Protein AF-0000000067778980 (afdb_homodimer)

Organism: Nicotiana tabacum (NCBI:txid4097)

Secondary structure (DSSP, 8-state):
--HHHHHHHHHHHHHTT-S-TT--HHHHHHHHHHHHHHHHHHHHHHHHHHHHHHHHHHHHHHHHHHHHHHHHHHHHSS-------THHHHHHHHHH-S----------------/--HHHHHHHHHHHHHTT-S-TT--HHHHHHHHHHHHHHHHHHHHHHHHHHHHHHHHHHHHHHHHHHHHHHHHHHHHSS-------HHHHHHHHHHHHS----------------

Structure (mmCIF, N/CA/C/O backbone):
data_AF-0000000067778980-model_v1
#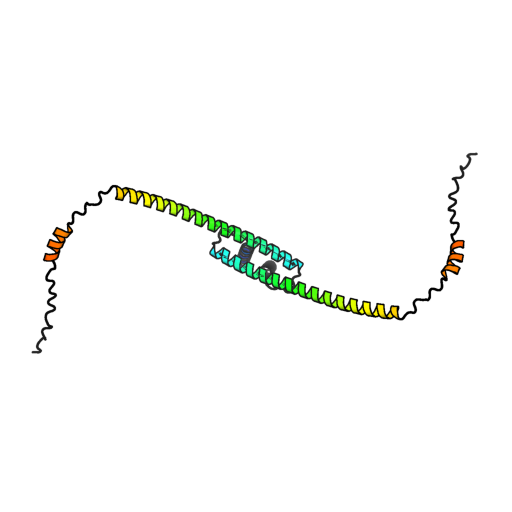
loop_
_entity.id
_entity.type
_entity.pdbx_description
1 polymer 'Agamous-like MADS-box protein AGL19 isoform X2'
#
loop_
_atom_site.group_PDB
_atom_site.id
_atom_site.type_symbol
_atom_site.label_atom_id
_atom_site.label_alt_id
_atom_site.label_comp_id
_atom_site.label_asym_id
_atom_site.label_entity_id
_atom_site.label_seq_id
_atom_site.pdbx_PDB_ins_code
_atom_site.Cartn_x
_atom_site.Cartn_y
_atom_site.Cartn_z
_atom_site.occupancy
_atom_site.B_iso_or_equiv
_atom_site.auth_seq_id
_atom_site.auth_comp_id
_atom_site.auth_asym_id
_atom_site.auth_atom_id
_atom_site.pdbx_PDB_model_num
ATOM 1 N N . MET A 1 1 ? 17.75 17.375 -20.141 1 61.53 1 MET A N 1
ATOM 2 C CA . MET A 1 1 ? 16.625 16.453 -19.938 1 61.53 1 MET A CA 1
ATOM 3 C C . MET A 1 1 ? 15.312 17.109 -20.344 1 61.53 1 MET A C 1
ATOM 5 O O . MET A 1 1 ? 15.109 18.297 -20.109 1 61.53 1 MET A O 1
ATOM 9 N N . SER A 1 2 ? 14.523 16.469 -21.125 1 82.75 2 SER A N 1
ATOM 10 C CA . SER A 1 2 ? 13.242 17.031 -21.547 1 82.75 2 SER A CA 1
ATOM 11 C C . SER A 1 2 ? 12.328 17.266 -20.344 1 82.75 2 SER A C 1
ATOM 13 O O . SER A 1 2 ? 12.422 16.562 -19.344 1 82.75 2 SER A O 1
ATOM 15 N N . ARG A 1 3 ? 11.703 18.391 -20.391 1 87.62 3 ARG A N 1
ATOM 16 C CA . ARG A 1 3 ? 10.711 18.734 -19.375 1 87.62 3 ARG A CA 1
ATOM 17 C C . ARG A 1 3 ? 9.836 17.547 -19.031 1 87.62 3 ARG A C 1
ATOM 19 O O . ARG A 1 3 ? 9.508 17.328 -17.859 1 87.62 3 ARG A O 1
ATOM 26 N N . LYS A 1 4 ? 9.477 16.891 -20 1 85.75 4 LYS A N 1
ATOM 27 C CA . LYS A 1 4 ? 8.625 15.727 -19.781 1 85.75 4 LYS A CA 1
ATOM 28 C C . LYS A 1 4 ? 9.344 14.688 -18.906 1 85.75 4 LYS A C 1
ATOM 30 O O . LYS A 1 4 ? 8.727 14.078 -18.031 1 85.75 4 LYS A O 1
ATOM 35 N N . LEU A 1 5 ? 10.609 14.453 -19.297 1 90.38 5 LEU A N 1
ATOM 36 C CA . LEU A 1 5 ? 11.398 13.492 -18.531 1 90.38 5 LEU A CA 1
ATOM 37 C C . LEU A 1 5 ? 11.508 13.914 -17.078 1 90.38 5 LEU A C 1
ATOM 39 O O . LEU A 1 5 ? 11.383 13.078 -16.172 1 90.38 5 LEU A O 1
ATOM 43 N N . GLU A 1 6 ? 11.711 15.141 -16.828 1 90 6 GLU A N 1
ATOM 44 C CA . GLU A 1 6 ? 11.828 15.664 -15.477 1 90 6 GLU A CA 1
ATOM 45 C C . GLU A 1 6 ? 10.539 15.469 -14.695 1 90 6 GLU A C 1
ATOM 47 O O . GLU A 1 6 ? 10.562 15.094 -13.523 1 90 6 GLU A O 1
ATOM 52 N N . LEU A 1 7 ? 9.453 15.727 -15.305 1 90.12 7 LEU A N 1
ATOM 53 C CA . LEU A 1 7 ? 8.156 15.578 -14.656 1 90.12 7 LEU A CA 1
ATOM 54 C C . LEU A 1 7 ? 7.906 14.117 -14.273 1 90.12 7 LEU A C 1
ATOM 56 O O . LEU A 1 7 ? 7.41 13.836 -13.18 1 90.12 7 LEU A O 1
ATOM 60 N N . LEU A 1 8 ? 8.297 13.289 -15.18 1 90.69 8 LEU A N 1
ATOM 61 C CA . LEU A 1 8 ? 8.094 11.859 -14.945 1 90.69 8 LEU A CA 1
ATOM 62 C C . LEU A 1 8 ? 8.977 11.375 -13.797 1 90.69 8 LEU A C 1
ATOM 64 O O . LEU A 1 8 ? 8.531 10.57 -12.969 1 90.69 8 LEU A O 1
ATOM 68 N N . GLU A 1 9 ? 10.109 11.789 -13.773 1 91.12 9 GLU A N 1
ATOM 69 C CA . GLU A 1 9 ? 11.031 11.414 -12.711 1 91.12 9 GLU A CA 1
ATOM 70 C C . GLU A 1 9 ? 10.555 11.93 -11.359 1 91.12 9 GLU A C 1
ATOM 72 O O . GLU A 1 9 ? 10.664 11.234 -10.344 1 91.12 9 GLU A O 1
ATOM 77 N N . ASN A 1 10 ? 10.094 13.133 -11.367 1 89.12 10 ASN A N 1
ATOM 78 C CA . ASN A 1 10 ? 9.562 13.695 -10.133 1 89.12 10 ASN A CA 1
ATOM 79 C C . ASN A 1 10 ? 8.352 12.922 -9.633 1 89.12 10 ASN A C 1
ATOM 81 O O . ASN A 1 10 ? 8.219 12.656 -8.438 1 89.12 10 ASN A O 1
ATOM 85 N N . SER A 1 11 ? 7.484 12.57 -10.523 1 89.62 11 SER A N 1
ATOM 86 C CA . SER A 1 11 ? 6.309 11.781 -10.164 1 89.62 11 SER A CA 1
ATOM 87 C C . SER A 1 11 ? 6.703 10.43 -9.578 1 89.62 11 SER A C 1
ATOM 89 O O . SER A 1 11 ? 6.102 9.969 -8.609 1 89.62 11 SER A O 1
ATOM 91 N N . LYS A 1 12 ? 7.688 9.859 -10.219 1 91.75 12 LYS A N 1
ATOM 92 C CA . LYS A 1 12 ? 8.172 8.57 -9.734 1 91.75 12 LYS A CA 1
ATOM 93 C C . LYS A 1 12 ? 8.758 8.68 -8.336 1 91.75 12 LYS A C 1
ATOM 95 O O . LYS A 1 12 ? 8.516 7.824 -7.484 1 91.75 12 LYS A O 1
ATOM 100 N N . ARG A 1 13 ? 9.406 9.688 -8.078 1 91.62 13 ARG A N 1
ATOM 101 C CA . ARG A 1 13 ? 9.984 9.898 -6.754 1 91.62 13 ARG A CA 1
ATOM 102 C C . ARG A 1 13 ? 8.891 10.039 -5.695 1 91.62 13 ARG A C 1
ATOM 104 O O . ARG A 1 13 ? 9 9.461 -4.609 1 91.62 13 ARG A O 1
ATOM 111 N N . ARG A 1 14 ? 7.891 10.711 -6.047 1 90.19 14 ARG A N 1
ATOM 112 C CA . ARG A 1 14 ? 6.785 10.898 -5.113 1 90.19 14 ARG A CA 1
ATOM 113 C C . ARG A 1 14 ? 6.094 9.578 -4.805 1 90.19 14 ARG A C 1
ATOM 115 O O . ARG A 1 14 ? 5.805 9.273 -3.643 1 90.19 14 ARG A O 1
ATOM 122 N N . ILE A 1 15 ? 5.961 8.812 -5.781 1 93.44 15 ILE A N 1
ATOM 123 C CA . ILE A 1 15 ? 5.297 7.52 -5.617 1 93.44 15 ILE A CA 1
ATOM 124 C C . ILE A 1 15 ? 6.156 6.605 -4.742 1 93.44 15 ILE A C 1
ATOM 126 O O . ILE A 1 15 ? 5.629 5.82 -3.953 1 93.44 15 ILE A O 1
ATOM 130 N N . LEU A 1 16 ? 7.426 6.836 -4.789 1 94.44 16 LEU A N 1
ATOM 131 C CA . LEU A 1 16 ? 8.344 6 -4.027 1 94.44 16 LEU A CA 1
ATOM 132 C C . LEU A 1 16 ? 8.523 6.535 -2.611 1 94.44 16 LEU A C 1
ATOM 134 O O . LEU A 1 16 ? 9.227 5.926 -1.797 1 94.44 16 LEU A O 1
ATOM 138 N N . GLY A 1 17 ? 7.852 7.578 -2.387 1 94.81 17 GLY A N 1
ATOM 139 C CA . GLY A 1 17 ? 7.91 8.125 -1.04 1 94.81 17 GLY A CA 1
ATOM 140 C C . GLY A 1 17 ? 9.156 8.945 -0.782 1 94.81 17 GLY A C 1
ATOM 141 O O . GLY A 1 17 ? 9.633 9.031 0.354 1 94.81 17 GLY A O 1
ATOM 142 N N . GLU A 1 18 ? 9.664 9.445 -1.849 1 93.88 18 GLU A N 1
ATOM 143 C CA . GLU A 1 18 ? 10.836 10.312 -1.746 1 93.88 18 GLU A CA 1
ATOM 144 C C . GLU A 1 18 ? 10.461 11.773 -1.959 1 93.88 18 GLU A C 1
ATOM 146 O O . GLU A 1 18 ? 9.398 12.07 -2.51 1 93.88 18 GLU A O 1
ATOM 151 N N . ASP A 1 19 ? 11.289 12.68 -1.443 1 91.19 19 ASP A N 1
ATOM 152 C CA . ASP A 1 19 ? 11.133 14.117 -1.617 1 91.19 19 ASP A CA 1
ATOM 153 C C . ASP A 1 19 ? 9.719 14.562 -1.249 1 91.19 19 ASP A C 1
ATOM 155 O O . ASP A 1 19 ? 9.047 15.227 -2.037 1 91.19 19 ASP A O 1
ATOM 159 N N . LEU A 1 20 ? 9.336 14.188 -0.172 1 95.69 20 LEU A N 1
ATOM 160 C CA . LEU A 1 20 ? 7.973 14.438 0.28 1 95.69 20 LEU A CA 1
ATOM 161 C C . LEU A 1 20 ? 7.891 15.727 1.08 1 95.69 20 LEU A C 1
ATOM 163 O O . LEU A 1 20 ? 6.809 16.125 1.518 1 95.69 20 LEU A O 1
ATOM 167 N N . ASP A 1 21 ? 9.023 16.453 1.191 1 93.25 21 ASP A N 1
ATOM 168 C CA . ASP A 1 21 ? 9.133 17.578 2.107 1 93.25 21 ASP A CA 1
ATOM 169 C C . ASP A 1 21 ? 8.211 18.719 1.687 1 93.25 21 ASP A C 1
ATOM 171 O O . ASP A 1 21 ? 7.766 19.516 2.525 1 93.25 21 ASP A O 1
ATOM 175 N N . THR A 1 22 ? 7.957 18.812 0.404 1 92.31 22 THR A N 1
ATOM 176 C CA . THR A 1 22 ? 7.156 19.938 -0.086 1 92.31 22 THR A CA 1
ATOM 177 C C . THR A 1 22 ? 5.695 19.516 -0.255 1 92.31 22 THR A C 1
ATOM 179 O O . THR A 1 22 ? 4.863 20.328 -0.672 1 92.31 22 THR A O 1
ATOM 182 N N . CYS A 1 23 ? 5.336 18.312 0.042 1 94.75 23 CYS A N 1
ATOM 183 C CA . CYS A 1 23 ? 3.982 17.812 -0.18 1 94.75 23 CYS A CA 1
ATOM 184 C C . CYS A 1 23 ? 3.055 18.234 0.957 1 94.75 23 CYS A C 1
ATOM 186 O O . CYS A 1 23 ? 3.453 18.219 2.123 1 94.75 23 CYS A O 1
ATOM 188 N N . SER A 1 24 ? 1.936 18.562 0.553 1 95.94 24 SER A N 1
ATOM 189 C CA . SER A 1 24 ? 0.875 18.812 1.522 1 95.94 24 SER A CA 1
ATOM 190 C C . SER A 1 24 ? 0.211 17.516 1.967 1 95.94 24 SER A C 1
ATOM 192 O O . SER A 1 24 ? 0.425 16.469 1.359 1 95.94 24 SER A O 1
ATOM 194 N N . ILE A 1 25 ? -0.623 17.641 2.998 1 97.31 25 ILE A N 1
ATOM 195 C CA . ILE A 1 25 ? -1.346 16.469 3.506 1 97.31 25 ILE A CA 1
ATOM 196 C C . ILE A 1 25 ? -2.277 15.93 2.422 1 97.31 25 ILE A C 1
ATOM 198 O O . ILE A 1 25 ? -2.355 14.719 2.209 1 97.31 25 ILE A O 1
ATOM 202 N N . ASP A 1 26 ? -2.887 16.875 1.759 1 97.19 26 ASP A N 1
ATOM 203 C CA . ASP A 1 26 ? -3.807 16.484 0.702 1 97.19 26 ASP A CA 1
ATOM 204 C C . ASP A 1 26 ? -3.072 15.734 -0.413 1 97.19 26 ASP A C 1
ATOM 206 O O . ASP A 1 26 ? -3.578 14.75 -0.945 1 97.19 26 ASP A O 1
ATOM 210 N N . GLU A 1 27 ? -1.981 16.234 -0.757 1 95.69 27 GLU A N 1
ATOM 211 C CA . GLU A 1 27 ? -1.173 15.57 -1.777 1 95.69 27 GLU A CA 1
ATOM 212 C C . GLU A 1 27 ? -0.728 14.18 -1.317 1 95.69 27 GLU A C 1
ATOM 214 O O . GLU A 1 27 ? -0.772 13.219 -2.09 1 95.69 27 GLU A O 1
ATOM 219 N N . LEU A 1 28 ? -0.294 14.023 -0.149 1 97.56 28 LEU A N 1
ATOM 220 C CA . LEU A 1 28 ? 0.142 12.75 0.417 1 97.56 28 LEU A CA 1
ATOM 221 C C . LEU A 1 28 ? -1.003 11.75 0.439 1 97.56 28 LEU A C 1
ATOM 223 O O . LEU A 1 28 ? -0.804 10.57 0.141 1 97.56 28 LEU A O 1
ATOM 227 N N . GLU A 1 29 ? -2.131 12.25 0.734 1 97.62 29 GLU A N 1
ATOM 228 C CA . GLU A 1 29 ? -3.303 11.375 0.765 1 97.62 29 GLU A CA 1
ATOM 229 C C . GLU A 1 29 ? -3.639 10.852 -0.628 1 97.62 29 GLU A C 1
ATOM 231 O O . GLU A 1 29 ? -4.02 9.695 -0.786 1 97.62 29 GLU A O 1
ATOM 236 N N . LYS A 1 30 ? -3.543 11.656 -1.562 1 96.81 30 LYS A N 1
ATOM 237 C CA . LYS A 1 30 ? -3.805 11.234 -2.936 1 96.81 30 LYS A CA 1
ATOM 238 C C . LYS A 1 30 ? -2.816 10.164 -3.381 1 96.81 30 LYS A C 1
ATOM 240 O O . LYS A 1 30 ? -3.209 9.164 -3.984 1 96.81 30 LYS A O 1
ATOM 245 N N . VAL A 1 31 ? -1.587 10.352 -3.1 1 96.31 31 VAL A N 1
ATOM 246 C CA . VAL A 1 31 ? -0.567 9.375 -3.473 1 96.31 31 VAL A CA 1
ATOM 247 C C . VAL A 1 31 ? -0.785 8.078 -2.695 1 96.31 31 VAL A C 1
ATOM 249 O O . VAL A 1 31 ? -0.615 6.984 -3.24 1 96.31 31 VAL A O 1
ATOM 252 N N . GLU A 1 32 ? -1.063 8.211 -1.43 1 97.5 32 GLU A N 1
ATOM 253 C CA . GLU A 1 32 ? -1.354 7.047 -0.603 1 97.5 32 GLU A CA 1
ATOM 254 C C . GLU A 1 32 ? -2.48 6.211 -1.204 1 97.5 32 GLU A C 1
ATOM 256 O O . GLU A 1 32 ? -2.391 4.984 -1.256 1 97.5 32 GLU A O 1
ATOM 261 N N . GLU A 1 33 ? -3.521 6.855 -1.651 1 97.44 33 GLU A N 1
ATOM 262 C CA . GLU A 1 33 ? -4.648 6.164 -2.275 1 97.44 33 GLU A CA 1
ATOM 263 C C . GLU A 1 33 ? -4.223 5.48 -3.57 1 97.44 33 GLU A C 1
ATOM 265 O O . GLU A 1 33 ? -4.656 4.359 -3.857 1 97.44 33 GLU A O 1
ATOM 270 N N . GLN A 1 34 ? -3.479 6.18 -4.27 1 97.06 34 GLN A N 1
ATOM 271 C CA . GLN A 1 34 ? -2.971 5.609 -5.516 1 97.06 34 GLN A CA 1
ATOM 272 C C . GLN A 1 34 ? -2.139 4.359 -5.25 1 97.06 34 GLN A C 1
ATOM 274 O O . GLN A 1 34 ? -2.291 3.348 -5.938 1 97.06 34 GLN A O 1
ATOM 279 N N . LEU A 1 35 ? -1.284 4.398 -4.289 1 97.5 35 LEU A N 1
ATOM 280 C CA . LEU A 1 35 ? -0.425 3.273 -3.939 1 97.5 35 LEU A CA 1
ATOM 281 C C . LEU A 1 35 ? -1.249 2.107 -3.404 1 97.5 35 LEU A C 1
ATOM 283 O O . LEU A 1 35 ? -0.945 0.946 -3.686 1 97.5 35 LEU A O 1
ATOM 287 N N . ASP A 1 36 ? -2.248 2.465 -2.713 1 97.88 36 ASP A N 1
ATOM 288 C CA . ASP A 1 36 ? -3.137 1.423 -2.205 1 97.88 36 ASP A CA 1
ATOM 289 C C . ASP A 1 36 ? -3.826 0.683 -3.348 1 97.88 36 ASP A C 1
ATOM 291 O O . ASP A 1 36 ? -3.949 -0.543 -3.316 1 97.88 36 ASP A O 1
ATOM 295 N N . ARG A 1 37 ? -4.32 1.375 -4.25 1 97.81 37 ARG A N 1
ATOM 296 C CA . ARG A 1 37 ? -4.93 0.763 -5.426 1 97.81 37 ARG A CA 1
ATOM 297 C C . ARG A 1 37 ? -3.926 -0.102 -6.18 1 97.81 37 ARG A C 1
ATOM 299 O O . ARG A 1 37 ? -4.246 -1.219 -6.59 1 97.81 37 ARG A O 1
ATOM 306 N N . SER A 1 38 ? -2.756 0.461 -6.348 1 97.75 38 SER A N 1
ATOM 307 C CA . SER A 1 38 ? -1.699 -0.292 -7.016 1 97.75 38 SER A CA 1
ATOM 308 C C . SER A 1 38 ? -1.408 -1.602 -6.293 1 97.75 38 SER A C 1
ATOM 310 O O . SER A 1 38 ? -1.285 -2.652 -6.926 1 97.75 38 SER A O 1
ATOM 312 N N . LEU A 1 39 ? -1.303 -1.541 -5.012 1 97.88 39 LEU A N 1
ATOM 313 C CA . LEU A 1 39 ? -1.025 -2.719 -4.199 1 97.88 39 LEU A CA 1
ATOM 314 C C . LEU A 1 39 ? -2.137 -3.754 -4.34 1 97.88 39 LEU A C 1
ATOM 316 O O . LEU A 1 39 ? -1.87 -4.957 -4.402 1 97.88 39 LEU A O 1
ATOM 320 N N . ARG A 1 40 ? -3.287 -3.303 -4.457 1 98.19 40 ARG A N 1
ATOM 321 C CA . ARG A 1 40 ? -4.422 -4.203 -4.648 1 98.19 40 ARG A CA 1
ATOM 322 C C . ARG A 1 40 ? -4.332 -4.918 -5.992 1 98.19 40 ARG A C 1
ATOM 324 O O . ARG A 1 40 ? -4.562 -6.125 -6.074 1 98.19 40 ARG A O 1
ATOM 331 N N . ASN A 1 41 ? -4.055 -4.18 -6.945 1 98.12 41 ASN A N 1
ATOM 332 C CA . ASN A 1 41 ? -3.922 -4.766 -8.273 1 98.12 41 ASN A CA 1
ATOM 333 C C . ASN A 1 41 ? -2.793 -5.793 -8.328 1 98.12 41 ASN A C 1
ATOM 335 O O . ASN A 1 41 ? -2.949 -6.863 -8.914 1 98.12 41 ASN A O 1
ATOM 339 N N . ILE A 1 42 ? -1.718 -5.469 -7.719 1 98.25 42 ILE A N 1
ATOM 340 C CA . ILE A 1 42 ? -0.554 -6.348 -7.711 1 98.25 42 ILE A CA 1
ATOM 341 C C . ILE A 1 42 ? -0.88 -7.629 -6.945 1 98.25 42 ILE A C 1
ATOM 343 O O . ILE A 1 42 ? -0.566 -8.734 -7.406 1 98.25 42 ILE A O 1
ATOM 347 N N . ARG A 1 43 ? -1.521 -7.473 -5.883 1 98.31 43 ARG A N 1
ATOM 348 C CA . ARG A 1 43 ? -1.9 -8.633 -5.082 1 98.31 43 ARG A CA 1
ATOM 349 C C . ARG A 1 43 ? -2.922 -9.492 -5.816 1 98.31 43 ARG A C 1
ATOM 351 O O . ARG A 1 43 ? -2.861 -10.727 -5.758 1 98.31 43 ARG A O 1
ATOM 358 N N . ALA A 1 44 ? -3.805 -8.859 -6.473 1 98.25 44 ALA A N 1
ATOM 359 C CA . ALA A 1 44 ? -4.789 -9.594 -7.266 1 98.25 44 ALA A CA 1
ATOM 360 C C . ALA A 1 44 ? -4.109 -10.438 -8.344 1 98.25 44 ALA A C 1
ATOM 362 O O . ALA A 1 44 ? -4.445 -11.609 -8.523 1 98.25 44 ALA A O 1
ATOM 363 N N . ARG A 1 45 ? -3.189 -9.852 -8.969 1 97.94 45 ARG A N 1
ATOM 364 C CA . ARG A 1 45 ? -2.453 -10.57 -10 1 97.94 45 ARG A CA 1
ATOM 365 C C . ARG A 1 45 ? -1.635 -11.711 -9.398 1 97.94 45 ARG A C 1
ATOM 367 O O . ARG A 1 45 ? -1.581 -12.805 -9.961 1 97.94 45 ARG A O 1
ATOM 374 N N . LYS A 1 46 ? -0.937 -11.422 -8.328 1 97.88 46 LYS A N 1
ATOM 375 C CA . LYS A 1 46 ? -0.168 -12.453 -7.625 1 97.88 46 LYS A CA 1
ATOM 376 C C . LYS A 1 46 ? -1.049 -13.641 -7.254 1 97.88 46 LYS A C 1
ATOM 378 O O . LYS A 1 46 ? -0.668 -14.789 -7.465 1 97.88 46 LYS A O 1
ATOM 383 N N . ASN A 1 47 ? -2.191 -13.383 -6.77 1 98.19 47 ASN A N 1
ATOM 384 C CA . ASN A 1 47 ? -3.131 -14.43 -6.379 1 98.19 47 ASN A CA 1
ATOM 385 C C . ASN A 1 47 ? -3.602 -15.234 -7.582 1 98.19 47 ASN A C 1
ATOM 387 O O . ASN A 1 47 ? -3.752 -16.453 -7.496 1 98.19 47 ASN A O 1
ATOM 391 N N . GLN A 1 48 ? -3.826 -14.531 -8.602 1 98.19 48 GLN A N 1
ATOM 392 C CA . GLN A 1 48 ? -4.23 -15.203 -9.836 1 98.19 48 GLN A CA 1
ATOM 393 C C . GLN A 1 48 ? -3.16 -16.188 -10.305 1 98.19 48 GLN A C 1
ATOM 395 O O . GLN A 1 48 ? -3.463 -17.328 -10.641 1 98.19 48 GLN A O 1
ATOM 400 N N . LEU A 1 49 ? -1.984 -15.734 -10.328 1 98.38 49 LEU A N 1
ATOM 401 C CA . LEU A 1 49 ? -0.872 -16.578 -10.75 1 98.38 49 LEU A CA 1
ATOM 402 C C . LEU A 1 49 ? -0.716 -17.781 -9.828 1 98.38 49 LEU A C 1
ATOM 404 O O . LEU A 1 49 ? -0.492 -18.906 -10.297 1 98.38 49 LEU A O 1
ATOM 408 N N . LEU A 1 50 ? -0.874 -17.625 -8.602 1 98.19 50 LEU A N 1
ATOM 409 C CA . LEU A 1 50 ? -0.772 -18.703 -7.621 1 98.19 50 LEU A CA 1
ATOM 410 C C . LEU A 1 50 ? -1.899 -19.719 -7.809 1 98.19 50 LEU A C 1
ATOM 412 O O . LEU A 1 50 ? -1.676 -20.922 -7.719 1 98.19 50 LEU A O 1
ATOM 416 N N . ARG A 1 51 ? -3.004 -19.281 -8.117 1 98.5 51 ARG A N 1
ATOM 417 C CA . ARG A 1 51 ? -4.129 -20.172 -8.383 1 98.5 51 ARG A CA 1
ATOM 418 C C . ARG A 1 51 ? -3.875 -21.016 -9.617 1 98.5 51 ARG A C 1
ATOM 420 O O . ARG A 1 51 ? -4.191 -22.203 -9.633 1 98.5 51 ARG A O 1
ATOM 427 N N . GLU A 1 52 ? -3.379 -20.406 -10.617 1 98.19 52 GLU A N 1
ATOM 428 C CA . GLU A 1 52 ? -3.037 -21.141 -11.836 1 98.19 52 GLU A CA 1
ATOM 429 C C . GLU A 1 52 ? -1.995 -22.219 -11.555 1 98.19 52 GLU A C 1
ATOM 431 O O . GLU A 1 52 ? -2.092 -23.328 -12.078 1 98.19 52 GLU A O 1
ATOM 436 N N . GLN A 1 53 ? -1.013 -21.875 -10.805 1 97.81 53 GLN A N 1
ATOM 437 C CA . GLN A 1 53 ? 0.012 -22.844 -10.422 1 97.81 53 GLN A CA 1
ATOM 438 C C . GLN A 1 53 ? -0.586 -23.984 -9.617 1 97.81 53 GLN A C 1
ATOM 440 O O . GLN A 1 53 ? -0.252 -25.156 -9.844 1 97.81 53 GLN A O 1
ATOM 445 N N . ILE A 1 54 ? -1.394 -23.688 -8.711 1 98.62 54 ILE A N 1
ATOM 446 C CA . ILE A 1 54 ? -2.059 -24.672 -7.879 1 98.62 54 ILE A CA 1
ATOM 447 C C . ILE A 1 54 ? -2.898 -25.609 -8.758 1 98.62 54 ILE A C 1
ATOM 449 O O . ILE A 1 54 ? -2.879 -26.828 -8.578 1 98.62 54 ILE A O 1
ATOM 453 N N . ALA A 1 55 ? -3.604 -25.016 -9.719 1 98.56 55 ALA A N 1
ATOM 454 C CA . ALA A 1 55 ? -4.43 -25.797 -10.633 1 98.56 55 ALA A CA 1
ATOM 455 C C . ALA A 1 55 ? -3.578 -26.781 -11.438 1 98.56 55 ALA A C 1
ATOM 457 O O . ALA A 1 55 ? -3.957 -27.938 -11.625 1 98.56 55 ALA A O 1
ATOM 458 N N . LEU A 1 56 ? -2.488 -26.328 -11.914 1 98.31 56 LEU A N 1
ATOM 459 C CA . LEU A 1 56 ? -1.574 -27.172 -12.672 1 98.31 56 LEU A CA 1
ATOM 460 C C . LEU A 1 56 ? -1.059 -28.328 -11.812 1 98.31 56 LEU A C 1
ATOM 462 O O . LEU A 1 56 ? -1.012 -29.469 -12.266 1 98.31 56 LEU A O 1
ATOM 466 N N . LEU A 1 57 ? -0.703 -27.969 -10.602 1 98.31 57 LEU A N 1
ATOM 467 C CA . LEU A 1 57 ? -0.206 -28.969 -9.672 1 98.31 57 LEU A CA 1
ATOM 468 C C . LEU A 1 57 ? -1.292 -30 -9.336 1 98.31 57 LEU A C 1
ATOM 470 O O . LEU A 1 57 ? -1.019 -31.188 -9.242 1 98.31 57 LEU A O 1
ATOM 474 N N . ASN A 1 58 ? -2.469 -29.516 -9.156 1 98.5 58 ASN A N 1
ATOM 475 C CA . ASN A 1 58 ? -3.596 -30.406 -8.906 1 98.5 58 ASN A CA 1
ATOM 476 C C . ASN A 1 58 ? -3.838 -31.344 -10.078 1 98.5 58 ASN A C 1
ATOM 478 O O . ASN A 1 58 ? -4.121 -32.531 -9.875 1 98.5 58 ASN A O 1
ATOM 482 N N . ASP A 1 59 ? -3.729 -30.891 -11.281 1 98.44 59 ASP A N 1
ATOM 483 C CA . ASP A 1 59 ? -3.885 -31.719 -12.461 1 98.44 59 ASP A CA 1
ATOM 484 C C . ASP A 1 59 ? -2.795 -32.781 -12.531 1 98.44 59 ASP A C 1
ATOM 486 O O . ASP A 1 59 ? -3.074 -33.938 -12.844 1 98.44 59 ASP A O 1
ATOM 490 N N . GLU A 1 60 ? -1.569 -32.438 -12.289 1 98.12 60 GLU A N 1
ATOM 491 C CA . GLU A 1 60 ? -0.453 -33.375 -12.266 1 98.12 60 GLU A CA 1
ATOM 492 C C . GLU A 1 60 ? -0.651 -34.469 -11.195 1 98.12 60 GLU A C 1
ATOM 494 O O . GLU A 1 60 ? -0.356 -35.625 -11.422 1 98.12 60 GLU A O 1
ATOM 499 N N .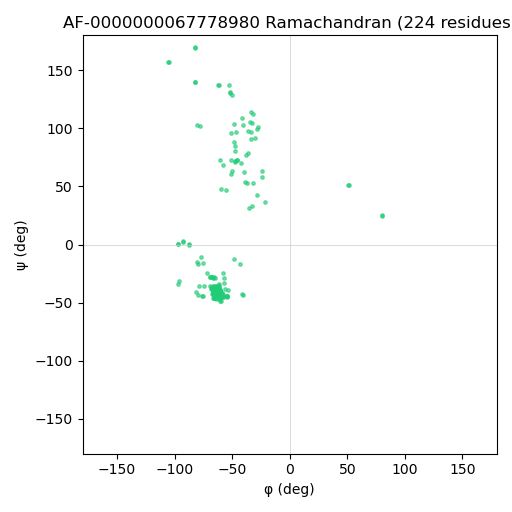 GLU A 1 61 ? -1.167 -33.938 -10.031 1 98.31 61 GLU A N 1
ATOM 500 C CA . GLU A 1 61 ? -1.445 -34.875 -8.938 1 98.31 61 GLU A CA 1
ATOM 501 C C . GLU A 1 61 ? -2.467 -35.906 -9.367 1 98.31 61 GLU A C 1
ATOM 503 O O . GLU A 1 61 ? -2.309 -37.094 -9.055 1 98.31 61 GLU A O 1
ATOM 508 N N . LYS A 1 62 ? -3.475 -35.562 -10.109 1 98.19 62 LYS A N 1
ATOM 509 C CA . LYS A 1 62 ? -4.496 -36.5 -10.609 1 98.19 62 LYS A CA 1
ATOM 510 C C . LYS A 1 62 ? -3.896 -37.5 -11.586 1 98.19 62 LYS A C 1
ATOM 512 O O . LYS A 1 62 ? -4.203 -38.688 -11.516 1 98.19 62 LYS A O 1
ATOM 517 N N . VAL A 1 63 ? -3.057 -37.031 -12.414 1 98.31 63 VAL A N 1
ATOM 518 C CA . VAL A 1 63 ? -2.404 -37.906 -13.391 1 98.31 63 VAL A CA 1
ATOM 519 C C . VAL A 1 63 ? -1.542 -38.938 -12.672 1 98.31 63 VAL A C 1
ATOM 521 O O . VAL A 1 63 ? -1.578 -40.125 -13 1 98.31 63 VAL A O 1
ATOM 524 N N . LEU A 1 64 ? -0.801 -38.438 -11.695 1 98.19 64 LEU A N 1
ATOM 525 C CA . LEU A 1 64 ? 0.064 -39.312 -10.914 1 98.19 64 LEU A CA 1
ATOM 526 C C . LEU A 1 64 ? -0.757 -40.344 -10.156 1 98.19 64 LEU A C 1
ATOM 528 O O . LEU A 1 64 ? -0.362 -41.5 -10.055 1 98.19 64 LEU A O 1
ATOM 532 N N . MET A 1 65 ? -1.875 -39.969 -9.688 1 98.12 65 MET A N 1
ATOM 533 C CA . MET A 1 65 ? -2.773 -40.875 -8.977 1 98.12 65 MET A CA 1
ATOM 534 C C . MET A 1 65 ? -3.309 -41.938 -9.906 1 98.12 65 MET A C 1
ATOM 536 O O . MET A 1 65 ? -3.402 -43.125 -9.531 1 98.12 65 MET A O 1
ATOM 540 N N . GLU A 1 66 ? -3.666 -41.594 -11.117 1 97.44 66 GLU A N 1
ATOM 541 C CA . GLU A 1 66 ? -4.145 -42.531 -12.125 1 97.44 66 GLU A CA 1
ATOM 542 C C . GLU A 1 66 ? -3.053 -43.531 -12.516 1 97.44 66 GLU A C 1
ATOM 544 O O . GLU A 1 66 ? -3.307 -44.75 -12.625 1 97.44 66 GLU A O 1
ATOM 549 N N . LYS A 1 67 ? -1.886 -43.031 -12.695 1 97 67 LYS A N 1
ATOM 550 C CA . LYS A 1 67 ? -0.754 -43.906 -13.016 1 97 67 LYS A CA 1
ATOM 551 C C . LYS A 1 67 ? -0.473 -44.875 -11.883 1 97 67 LYS A C 1
ATOM 553 O O . LYS A 1 67 ? -0.211 -46.062 -12.133 1 97 67 LYS A O 1
ATOM 558 N N . ASN A 1 68 ? -0.545 -44.25 -10.672 1 94.81 68 ASN A N 1
ATOM 559 C CA . ASN A 1 68 ? -0.344 -45.094 -9.508 1 94.81 68 ASN A CA 1
ATOM 560 C C . ASN A 1 68 ? -1.402 -46.219 -9.43 1 94.81 68 ASN A C 1
ATOM 562 O O . ASN A 1 68 ? -1.095 -47.344 -9.094 1 94.81 68 ASN A O 1
ATOM 566 N N . ALA A 1 69 ? -2.594 -45.969 -9.711 1 95.31 69 ALA A N 1
ATOM 567 C CA . ALA A 1 69 ? -3.684 -46.938 -9.727 1 95.31 69 ALA A CA 1
ATOM 568 C C . ALA A 1 69 ? -3.453 -48.031 -10.789 1 95.31 69 ALA A C 1
ATOM 570 O O . ALA A 1 69 ? -3.674 -49.219 -10.539 1 95.31 69 ALA A O 1
ATOM 571 N N . GLU A 1 70 ? -2.984 -47.688 -11.969 1 94.75 70 GLU A N 1
ATOM 572 C CA . GLU A 1 70 ? -2.684 -48.625 -13.055 1 94.75 70 GLU A CA 1
ATOM 573 C C . GLU A 1 70 ? -1.544 -49.562 -12.672 1 94.75 70 GLU A C 1
ATOM 575 O O . GLU A 1 70 ? -1.62 -50.781 -12.914 1 94.75 70 GLU A O 1
ATOM 580 N N . LEU A 1 71 ? -0.526 -49 -12.023 1 92.75 71 LEU A N 1
ATOM 581 C CA . LEU A 1 71 ? 0.622 -49.812 -11.602 1 92.75 71 LEU A CA 1
ATOM 582 C C . LEU A 1 71 ? 0.227 -50.812 -10.516 1 92.75 71 LEU A C 1
ATOM 584 O O . LEU A 1 71 ? 0.665 -51.969 -10.539 1 92.75 71 LEU A O 1
ATOM 588 N N . ARG A 1 72 ? -0.633 -50.344 -9.672 1 91.75 72 ARG A N 1
ATOM 589 C CA . ARG A 1 72 ? -1.129 -51.219 -8.617 1 91.75 72 ARG A CA 1
ATOM 590 C C . ARG A 1 72 ? -1.942 -52.375 -9.195 1 91.75 72 ARG A C 1
ATOM 592 O O . ARG A 1 72 ? -1.816 -53.531 -8.75 1 91.75 72 ARG A O 1
ATOM 599 N N . LYS A 1 73 ? -2.787 -52.219 -10.227 1 89.81 73 LYS A N 1
ATOM 600 C CA . LYS A 1 73 ? -3.576 -53.25 -10.891 1 89.81 73 LYS A CA 1
ATOM 601 C C . LYS A 1 73 ? -2.676 -54.25 -11.617 1 89.81 73 LYS A C 1
ATOM 603 O O . LYS A 1 73 ? -2.941 -55.469 -11.609 1 89.81 73 LYS A O 1
ATOM 608 N N . LYS A 1 74 ? -1.613 -53.812 -12.188 1 86.88 74 LYS A N 1
ATOM 609 C CA . LYS A 1 74 ? -0.677 -54.656 -12.93 1 86.88 74 LYS A CA 1
ATOM 610 C C . LYS A 1 74 ? 0.092 -55.594 -11.992 1 86.88 74 LYS A C 1
ATOM 612 O O . LYS A 1 74 ? 0.349 -56.75 -12.32 1 86.88 74 LYS A O 1
ATOM 617 N N . TYR A 1 75 ? 0.282 -55.25 -10.812 1 81.56 75 TYR A N 1
ATOM 618 C CA . TYR A 1 75 ? 1.064 -56.031 -9.867 1 81.56 75 TYR A CA 1
ATOM 619 C C . TYR A 1 75 ? 0.163 -56.906 -9.016 1 81.56 75 TYR A C 1
ATOM 621 O O . TYR A 1 75 ? 0.6 -57.969 -8.516 1 81.56 75 TYR A O 1
ATOM 629 N N . GLU A 1 76 ? -1.068 -56.406 -8.766 1 76.31 76 GLU A N 1
ATOM 630 C CA . GLU A 1 76 ? -2.01 -57.281 -8.078 1 76.31 76 GLU A CA 1
ATOM 631 C C . GLU A 1 76 ? -2.324 -58.531 -8.914 1 76.31 76 GLU A C 1
ATOM 633 O O . GLU A 1 76 ? -2.6 -59.594 -8.367 1 76.31 76 GLU A O 1
ATOM 638 N N . VAL A 1 77 ? -2.398 -58.531 -10.195 1 65.5 77 VAL A N 1
ATOM 639 C CA . VAL A 1 77 ? -2.719 -59.656 -11.078 1 65.5 77 VAL A CA 1
ATOM 640 C C . VAL A 1 77 ? -1.483 -60.531 -11.266 1 65.5 77 VAL A C 1
ATOM 642 O O . VAL A 1 77 ? -1.598 -61.688 -11.641 1 65.5 77 VAL A O 1
ATOM 645 N N . ARG A 1 78 ? -0.315 -60.125 -10.992 1 64.25 78 ARG A N 1
ATOM 646 C CA . ARG A 1 78 ? 0.857 -60.969 -11.133 1 64.25 78 ARG A CA 1
ATOM 647 C C . ARG A 1 78 ? 0.966 -61.938 -9.953 1 64.25 78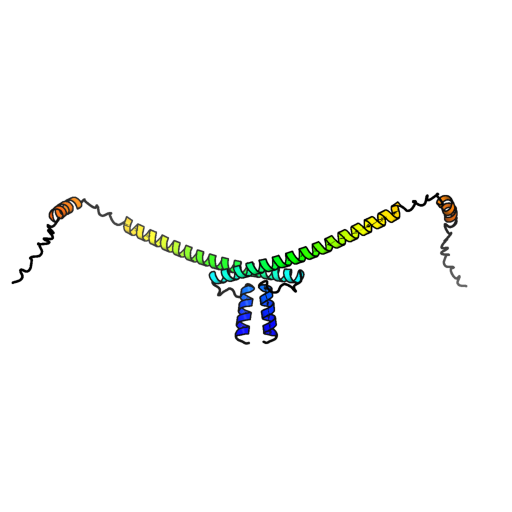 ARG A C 1
ATOM 649 O O . ARG A 1 78 ? 0.941 -61.531 -8.797 1 64.25 78 ARG A O 1
ATOM 656 N N . PRO A 1 79 ? 0.585 -63.25 -10.141 1 60.06 79 PRO A N 1
ATOM 657 C CA . PRO A 1 79 ? 0.809 -64.25 -9.086 1 60.06 79 PRO A CA 1
ATOM 658 C C . PRO A 1 79 ? 2.119 -64 -8.336 1 60.06 79 PRO A C 1
ATOM 660 O O . PRO A 1 79 ? 3.125 -63.625 -8.945 1 60.06 79 PRO A O 1
ATOM 663 N N . LEU A 1 80 ? 2.023 -63.344 -7.164 1 56.94 80 LEU A N 1
ATOM 664 C CA . LEU A 1 80 ? 3.273 -63.312 -6.41 1 56.94 80 LEU A CA 1
ATOM 665 C C . LEU A 1 80 ? 4.137 -64.562 -6.746 1 56.94 80 LEU A C 1
ATOM 667 O O . LEU A 1 80 ? 3.643 -65.688 -6.777 1 56.94 80 LEU A O 1
ATOM 671 N N . PRO A 1 81 ? 5.055 -64.625 -7.5 1 53.66 81 PRO A N 1
ATOM 672 C CA . PRO A 1 81 ? 5.777 -65.875 -7.613 1 53.66 81 PRO A CA 1
ATOM 673 C C . PRO A 1 81 ? 5.773 -66.688 -6.312 1 53.66 81 PRO A C 1
ATOM 675 O O . PRO A 1 81 ? 5.859 -66.062 -5.227 1 53.66 81 PRO A O 1
ATOM 678 N N . LEU A 1 82 ? 4.82 -67.562 -6.156 1 49.09 82 LEU A N 1
ATOM 679 C CA . LEU A 1 82 ? 5.137 -68.5 -5.074 1 49.09 82 LEU A CA 1
ATOM 680 C C . LEU A 1 82 ? 6.645 -68.562 -4.867 1 49.09 82 LEU A C 1
ATOM 682 O O . LEU A 1 82 ? 7.363 -69.062 -5.746 1 49.09 82 LEU A O 1
ATOM 686 N N . PHE A 1 83 ? 7.262 -67.625 -4.617 1 46.31 83 PHE A N 1
ATOM 687 C CA . PHE A 1 83 ? 8.641 -67.812 -4.176 1 46.31 83 PHE A CA 1
ATOM 688 C C . PHE A 1 83 ? 8.781 -69.125 -3.398 1 46.31 83 PHE A C 1
ATOM 690 O O . PHE A 1 83 ? 8.375 -69.188 -2.236 1 46.31 83 PHE A O 1
ATOM 697 N N . ILE A 1 84 ? 8.336 -70.25 -3.969 1 47.22 84 ILE A N 1
ATOM 698 C CA . ILE A 1 84 ? 9.016 -71.5 -3.527 1 47.22 84 ILE A CA 1
ATOM 699 C C . ILE A 1 84 ? 10.484 -71.188 -3.246 1 47.22 84 ILE A C 1
ATOM 701 O O . ILE A 1 84 ? 11.164 -70.562 -4.074 1 47.22 84 ILE A O 1
ATOM 705 N N . ASP A 1 85 ? 10.867 -71.125 -2.014 1 46.25 85 ASP A N 1
ATOM 706 C CA . ASP A 1 85 ? 12.141 -71 -1.314 1 46.25 85 ASP A CA 1
ATOM 707 C C . ASP A 1 85 ? 13.305 -71.438 -2.17 1 46.25 85 ASP A C 1
ATOM 709 O O . ASP A 1 85 ? 13.578 -72.688 -2.219 1 46.25 85 ASP A O 1
ATOM 713 N N . ARG A 1 86 ? 13.258 -71.188 -3.336 1 44.19 86 ARG A N 1
ATOM 714 C CA . ARG A 1 86 ? 14.484 -71.5 -4.047 1 44.19 8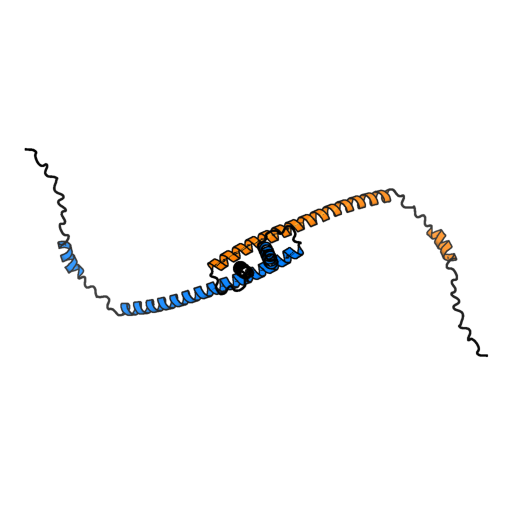6 ARG A CA 1
ATOM 715 C C . ARG A 1 86 ? 15.719 -71.062 -3.258 1 44.19 86 ARG A C 1
ATOM 717 O O . ARG A 1 86 ? 16.844 -71.25 -3.715 1 44.19 86 ARG A O 1
ATOM 724 N N . GLN A 1 87 ? 15.516 -70.25 -2.352 1 43.91 87 GLN A N 1
ATOM 725 C CA . GLN A 1 87 ? 16.594 -69.875 -1.421 1 43.91 87 GLN A CA 1
ATOM 726 C C . GLN A 1 87 ? 17.109 -71.125 -0.719 1 43.91 87 GLN A C 1
ATOM 728 O O . GLN A 1 87 ? 18.125 -71.125 -0.02 1 43.91 87 GLN A O 1
ATOM 733 N N . GLU A 1 88 ? 16.297 -72.188 -0.615 1 42.44 88 GLU A N 1
ATOM 734 C CA . GLU A 1 88 ? 16.969 -73.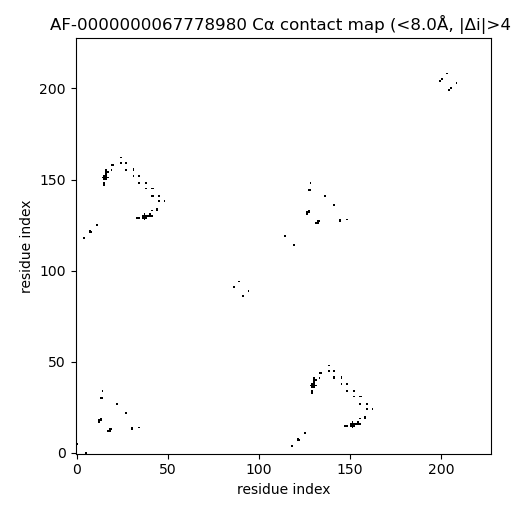438 -0.14 1 42.44 88 GLU A CA 1
ATOM 735 C C . GLU A 1 88 ? 18.062 -73.875 -1.101 1 42.44 88 GLU A C 1
ATOM 737 O O . GLU A 1 88 ? 19.094 -74.375 -0.673 1 42.44 88 GLU A O 1
ATOM 742 N N . GLU A 1 89 ? 17.797 -73.75 -2.41 1 43.25 89 GLU A N 1
ATOM 743 C CA . GLU A 1 89 ? 18.875 -74.25 -3.273 1 43.25 89 GLU A CA 1
ATOM 744 C C . GLU A 1 89 ? 19.984 -73.188 -3.408 1 43.25 89 GLU A C 1
ATOM 746 O O . GLU A 1 89 ? 21.156 -73.562 -3.49 1 43.25 89 GLU A O 1
ATOM 751 N N . GLU A 1 90 ? 19.609 -71.938 -3.555 1 44.59 90 GLU A N 1
ATOM 752 C CA . GLU A 1 90 ? 20.672 -70.938 -3.816 1 44.59 90 GLU A CA 1
ATOM 753 C C . GLU A 1 90 ? 21.406 -70.562 -2.533 1 44.59 90 GLU A C 1
ATOM 755 O O . GLU A 1 90 ? 22.562 -70.125 -2.578 1 44.59 90 GLU A O 1
ATOM 760 N N . HIS A 1 91 ? 20.672 -70.5 -1.395 1 44.72 91 HIS A N 1
ATOM 761 C CA . HIS A 1 91 ? 21.391 -70.438 -0.129 1 44.72 91 HIS A CA 1
ATOM 762 C C . HIS A 1 91 ? 22.328 -71.625 0.047 1 44.72 91 HIS A C 1
ATOM 764 O O . HIS A 1 91 ? 23.297 -71.562 0.819 1 44.72 91 HIS A O 1
ATOM 770 N N . LEU A 1 92 ? 21.922 -72.812 -0.491 1 39.75 92 LEU A N 1
ATOM 771 C CA . LEU A 1 92 ? 22.906 -73.875 -0.552 1 39.75 92 LEU A CA 1
ATOM 772 C C . LEU A 1 92 ? 24.078 -73.5 -1.442 1 39.75 92 LEU A C 1
ATOM 774 O O . LEU A 1 92 ? 25.219 -73.875 -1.158 1 39.75 92 LEU A O 1
ATOM 778 N N . GLN A 1 93 ? 23.656 -72.875 -2.553 1 42.75 93 GLN A N 1
ATOM 779 C CA . GLN A 1 93 ? 24.797 -72.625 -3.42 1 42.75 93 GLN A CA 1
ATOM 780 C C . GLN A 1 93 ? 25.625 -71.438 -2.891 1 42.75 93 GLN A C 1
ATOM 782 O O . GLN A 1 93 ? 26.844 -71.438 -3.051 1 42.75 93 GLN A O 1
ATOM 787 N N . ARG A 1 94 ? 24.891 -70.375 -2.502 1 41.12 94 ARG A N 1
ATOM 788 C CA . ARG A 1 94 ? 25.641 -69.188 -2.105 1 41.12 94 ARG A CA 1
ATOM 789 C C . ARG A 1 94 ? 26.391 -69.375 -0.803 1 41.12 94 ARG A C 1
ATOM 791 O O . ARG A 1 94 ? 27.219 -68.562 -0.401 1 41.12 94 ARG A O 1
ATOM 798 N N . GLN A 1 95 ? 25.875 -70.25 0.05 1 39.47 95 GLN A N 1
ATOM 799 C CA . GLN A 1 95 ? 26.766 -70.625 1.149 1 39.47 95 GLN A CA 1
ATOM 800 C C . GLN A 1 95 ? 28.125 -71.125 0.631 1 39.47 95 GLN A C 1
ATOM 802 O O . GLN A 1 95 ? 29.125 -71.062 1.352 1 39.47 95 GLN A O 1
ATOM 807 N N . THR A 1 96 ? 28.078 -71.875 -0.458 1 40.53 96 THR A N 1
ATOM 808 C CA . THR A 1 96 ? 29.391 -72.312 -0.896 1 40.53 96 THR A CA 1
ATOM 809 C C . THR A 1 96 ? 30.219 -71.188 -1.425 1 40.53 96 THR A C 1
ATOM 811 O O . THR A 1 96 ? 31.453 -71.25 -1.45 1 40.53 96 THR A O 1
ATOM 814 N N . MET A 1 97 ? 29.484 -70.25 -2.102 1 36.91 97 MET A N 1
ATOM 815 C CA . MET A 1 97 ? 30.391 -69.25 -2.748 1 36.91 97 MET A CA 1
ATOM 816 C C . MET A 1 97 ? 30.938 -68.25 -1.741 1 36.91 97 MET A C 1
ATOM 818 O O . MET A 1 97 ? 31.609 -67.312 -2.119 1 36.91 97 MET A O 1
ATOM 822 N N . ASP A 1 98 ? 30.359 -68.25 -0.469 1 39.41 98 ASP A N 1
ATOM 823 C CA . ASP A 1 98 ? 31.125 -67.312 0.383 1 39.41 98 ASP A CA 1
ATOM 824 C C . ASP A 1 98 ? 32.625 -67.438 0.096 1 39.41 98 ASP A C 1
ATOM 826 O O . ASP A 1 98 ? 33.25 -68.438 0.406 1 39.41 98 ASP A O 1
ATOM 830 N N . VAL A 1 99 ? 32.938 -67.125 -1.13 1 39.56 99 VAL A N 1
ATOM 831 C CA . VAL A 1 99 ? 34.219 -66.938 -1.849 1 39.56 99 VAL A CA 1
ATOM 832 C C . VAL A 1 99 ? 35.281 -66.375 -0.896 1 39.56 99 VAL A C 1
ATOM 834 O O . VAL A 1 99 ? 35.031 -65.438 -0.18 1 39.56 99 VAL A O 1
ATOM 837 N N . GLU A 1 100 ? 36.188 -67.312 -0.506 1 37.78 100 GLU A N 1
ATOM 838 C CA . GLU A 1 100 ? 37.5 -67.25 0.121 1 37.78 100 GLU A CA 1
ATOM 839 C C . GLU A 1 100 ? 38.281 -66 -0.305 1 37.78 100 GLU A C 1
ATOM 841 O O . GLU A 1 100 ? 39 -66.062 -1.315 1 37.78 100 GLU A O 1
ATOM 846 N N . THR A 1 101 ? 37.594 -64.875 -0.548 1 37.88 101 THR A N 1
ATOM 847 C CA . THR A 1 101 ? 38.531 -63.844 -0.961 1 37.88 101 THR A CA 1
ATOM 848 C C . THR A 1 101 ? 39.594 -63.562 0.127 1 37.88 101 THR A C 1
ATOM 850 O O . THR A 1 101 ? 39.281 -62.969 1.159 1 37.88 101 THR A O 1
ATOM 853 N N . HIS A 1 102 ? 40.188 -64.688 0.668 1 35.38 102 HIS A N 1
ATOM 854 C CA . HIS A 1 102 ? 41.344 -64.5 1.54 1 35.38 102 HIS A CA 1
ATOM 855 C C . HIS A 1 102 ? 42.344 -63.5 0.921 1 35.38 102 HIS A C 1
ATOM 857 O O . HIS A 1 102 ? 42.906 -63.781 -0.134 1 35.38 102 HIS A O 1
ATOM 863 N N . LEU A 1 103 ? 41.969 -62.219 0.925 1 39.12 103 LEU A N 1
ATOM 864 C CA . LEU A 1 103 ? 43 -61.219 0.586 1 39.12 103 LEU A CA 1
ATOM 865 C C . LEU A 1 103 ? 44.281 -61.469 1.347 1 39.12 103 LEU A C 1
ATOM 867 O O . LEU A 1 103 ? 44.312 -61.375 2.576 1 39.12 103 LEU A O 1
ATOM 871 N N . PHE A 1 104 ? 45.031 -62.562 1.004 1 37.94 104 PHE A N 1
ATOM 872 C CA . PHE A 1 104 ? 46.375 -62.875 1.496 1 37.94 104 PHE A CA 1
ATOM 873 C C . PHE A 1 104 ? 47.281 -61.656 1.345 1 37.94 104 PHE A C 1
ATOM 875 O O . PHE A 1 104 ? 47.656 -61.312 0.228 1 37.94 104 PHE A O 1
ATOM 882 N N . ILE A 1 105 ? 46.969 -60.625 2.002 1 43.03 105 ILE A N 1
ATOM 883 C CA . ILE A 1 105 ? 47.969 -59.594 2.016 1 43.03 105 ILE A CA 1
ATOM 884 C C . ILE A 1 105 ? 49.25 -60.094 2.648 1 43.03 105 ILE A C 1
ATOM 886 O O . ILE A 1 105 ? 49.281 -60.438 3.832 1 43.03 105 ILE A O 1
ATOM 890 N N . GLY A 1 106 ? 50 -60.969 1.925 1 40.94 106 GLY A N 1
ATOM 891 C CA . GLY A 1 106 ? 51.281 -61.594 2.27 1 40.94 106 GLY A CA 1
ATOM 892 C C . GLY A 1 106 ? 52.312 -60.562 2.691 1 40.94 106 GLY A C 1
ATOM 893 O O . GLY A 1 106 ? 52.188 -59.375 2.422 1 40.94 106 GLY A O 1
ATOM 894 N N . PRO A 1 107 ? 52.938 -60.844 3.793 1 44.53 107 PRO A N 1
ATOM 895 C CA . PRO A 1 107 ? 53.969 -60.031 4.406 1 44.53 107 PRO A CA 1
ATOM 896 C C . PRO A 1 107 ? 55.062 -59.625 3.422 1 44.53 107 PRO A C 1
ATOM 898 O O . PRO A 1 107 ? 55.25 -60.312 2.408 1 44.53 107 PRO A O 1
ATOM 901 N N . PRO A 1 108 ? 55.375 -58.406 3.346 1 43.75 108 PRO A N 1
ATOM 902 C CA . PRO A 1 108 ? 56.438 -57.906 2.473 1 43.75 108 PRO A CA 1
ATOM 903 C C . PRO A 1 108 ? 57.719 -58.656 2.641 1 43.75 108 PRO A C 1
ATOM 905 O O . PRO A 1 108 ? 58.031 -59.156 3.73 1 43.75 108 PRO A O 1
ATOM 908 N N . GLU A 1 109 ? 58 -59.656 1.798 1 40.25 109 GLU A N 1
ATOM 909 C CA . GLU A 1 109 ? 59.25 -60.406 1.813 1 40.25 109 GLU A CA 1
ATOM 910 C C . GLU A 1 109 ? 60.438 -59.469 1.907 1 40.25 109 GLU A C 1
ATOM 912 O O . GLU A 1 109 ? 60.531 -58.469 1.191 1 40.25 109 GLU A O 1
ATOM 917 N N . ARG A 1 110 ? 60.844 -59.344 3.09 1 34.69 110 ARG A N 1
ATOM 918 C CA . ARG A 1 110 ? 62.094 -58.656 3.363 1 34.69 110 ARG A CA 1
ATOM 919 C C . ARG A 1 110 ? 63.219 -59.125 2.457 1 34.69 110 ARG A C 1
ATOM 921 O O . ARG A 1 110 ? 63.469 -60.344 2.381 1 34.69 110 ARG A O 1
ATOM 928 N N . ARG A 1 111 ? 63.219 -58.594 1.241 1 39.16 111 ARG A N 1
ATOM 929 C CA . ARG A 1 111 ? 64.375 -58.844 0.354 1 39.16 111 ARG A CA 1
ATOM 930 C C . ARG A 1 111 ? 65.688 -58.875 1.135 1 39.16 111 ARG A C 1
ATOM 932 O O . ARG A 1 111 ? 66.062 -57.875 1.771 1 39.16 111 ARG A O 1
ATOM 939 N N . SER A 1 112 ? 65.875 -60 1.742 1 34.12 112 SER A N 1
ATOM 940 C CA . SER A 1 112 ? 67.125 -60.281 2.416 1 34.12 112 SER A CA 1
ATOM 941 C C . SER A 1 112 ? 68.312 -59.781 1.576 1 34.12 112 SER A C 1
ATOM 943 O O . SER A 1 112 ? 68.438 -60.094 0.39 1 34.12 112 SER A O 1
ATOM 945 N N . SER A 1 113 ? 68.875 -58.719 1.917 1 36.5 113 SER A N 1
ATOM 946 C CA . SER A 1 113 ? 70.125 -58.156 1.526 1 36.5 113 SER A CA 1
ATOM 947 C C . SER A 1 113 ? 71.25 -59.219 1.554 1 36.5 113 SER A C 1
ATOM 949 O O . SER A 1 113 ? 71.5 -59.781 2.607 1 36.5 113 SER A O 1
ATOM 951 N N . HIS A 1 114 ? 71.25 -60.156 0.59 1 27.7 114 HIS A N 1
ATOM 952 C CA . HIS A 1 114 ? 72.625 -60.656 0.533 1 27.7 114 HIS A CA 1
ATOM 953 C C . HIS A 1 114 ? 73.562 -59.562 0.207 1 27.7 114 HIS A C 1
ATOM 955 O O . HIS A 1 114 ? 73.312 -58.688 -0.615 1 27.7 114 HIS A O 1
ATOM 961 N N . MET B 1 1 ? 10.336 8.75 -28.875 1 61.72 1 MET B N 1
ATOM 962 C CA . MET B 1 1 ? 10.547 8.766 -27.422 1 61.72 1 MET B CA 1
ATOM 963 C C . MET B 1 1 ? 11.883 8.117 -27.062 1 61.72 1 MET B C 1
ATOM 965 O O . MET B 1 1 ? 12.281 7.125 -27.688 1 61.72 1 MET B O 1
ATOM 969 N N . SER B 1 2 ? 12.688 8.75 -26.297 1 82.75 2 SER B N 1
ATOM 970 C CA . SER B 1 2 ? 13.977 8.195 -25.906 1 82.75 2 SER B CA 1
ATOM 971 C C . SER B 1 2 ? 13.805 6.895 -25.125 1 82.75 2 SER B C 1
ATOM 973 O O . SER B 1 2 ? 12.789 6.688 -24.469 1 82.75 2 SER B O 1
ATOM 975 N N . ARG B 1 3 ? 14.633 5.973 -25.469 1 87.5 3 ARG B N 1
ATOM 976 C CA . ARG B 1 3 ? 14.68 4.691 -24.766 1 87.5 3 ARG B CA 1
ATOM 977 C C . ARG B 1 3 ? 14.539 4.891 -23.266 1 87.5 3 ARG B C 1
ATOM 979 O O . ARG B 1 3 ? 13.852 4.117 -22.594 1 87.5 3 ARG B O 1
ATOM 986 N N . LYS B 1 4 ? 15.211 5.824 -22.828 1 85.69 4 LYS B N 1
ATOM 987 C CA . LYS B 1 4 ? 15.141 6.094 -21.391 1 85.69 4 LYS B CA 1
ATOM 988 C C . LYS B 1 4 ? 13.711 6.43 -20.969 1 85.69 4 LYS B C 1
ATOM 990 O O . LYS B 1 4 ? 13.258 5.992 -19.906 1 85.69 4 LYS B O 1
ATOM 995 N N . LEU B 1 5 ? 13.102 7.32 -21.781 1 90.38 5 LEU B N 1
ATOM 996 C CA . LEU B 1 5 ? 11.727 7.707 -21.484 1 90.38 5 LEU B CA 1
ATOM 997 C C . LEU B 1 5 ? 10.812 6.492 -21.453 1 90.38 5 LEU B C 1
ATOM 999 O O . LEU B 1 5 ? 9.953 6.367 -20.578 1 90.38 5 LEU B O 1
ATOM 1003 N N . GLU B 1 6 ? 10.977 5.633 -22.359 1 89.94 6 GLU B N 1
ATOM 1004 C CA . GLU B 1 6 ? 10.156 4.426 -22.453 1 89.94 6 GLU B CA 1
ATOM 1005 C C . GLU B 1 6 ? 10.352 3.535 -21.234 1 89.94 6 GLU B C 1
ATOM 1007 O O . GLU B 1 6 ? 9.383 2.988 -20.703 1 89.94 6 GLU B O 1
ATOM 1012 N N . LEU B 1 7 ? 11.539 3.383 -20.812 1 90.06 7 LEU B N 1
ATOM 1013 C CA . LEU B 1 7 ? 11.836 2.557 -19.656 1 90.06 7 LEU B CA 1
ATOM 1014 C C . LEU B 1 7 ? 11.188 3.129 -18.391 1 90.06 7 LEU B C 1
ATOM 1016 O O . LEU B 1 7 ? 10.641 2.383 -17.578 1 90.06 7 LEU B O 1
ATOM 1020 N N . LEU B 1 8 ? 11.273 4.418 -18.328 1 90.69 8 LEU B N 1
ATOM 1021 C CA . LEU B 1 8 ? 10.703 5.086 -17.156 1 90.69 8 LEU B CA 1
ATOM 1022 C C . LEU B 1 8 ? 9.188 4.945 -17.141 1 90.69 8 LEU B C 1
ATOM 1024 O O . LEU B 1 8 ? 8.594 4.727 -16.078 1 90.69 8 LEU B O 1
ATOM 1028 N N . GLU B 1 9 ? 8.617 5.078 -18.203 1 91 9 GLU B N 1
ATOM 1029 C CA . GLU B 1 9 ? 7.168 4.938 -18.312 1 91 9 GLU B CA 1
ATOM 1030 C C . GLU B 1 9 ? 6.727 3.512 -17.984 1 91 9 GLU B C 1
ATOM 1032 O O . GLU B 1 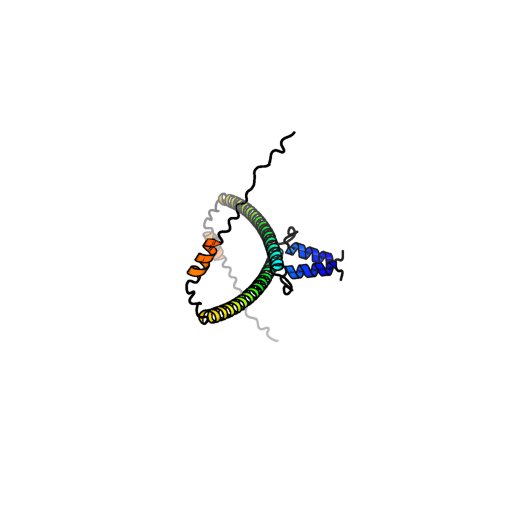9 ? 5.699 3.309 -17.344 1 91 9 GLU B O 1
ATOM 1037 N N . ASN B 1 10 ? 7.473 2.592 -18.484 1 89.06 10 ASN B N 1
ATOM 1038 C CA . ASN B 1 10 ? 7.156 1.199 -18.188 1 89.06 10 ASN B CA 1
ATOM 1039 C C . ASN B 1 10 ? 7.281 0.903 -16.688 1 89.06 10 ASN B C 1
ATOM 1041 O O . ASN B 1 10 ? 6.441 0.209 -16.125 1 89.06 10 ASN B O 1
ATOM 1045 N N . SER B 1 11 ? 8.312 1.404 -16.094 1 89.44 11 SER B N 1
ATOM 1046 C CA . SER B 1 11 ? 8.5 1.225 -14.656 1 89.44 11 SER B CA 1
ATOM 1047 C C . SER B 1 11 ? 7.348 1.83 -13.859 1 89.44 11 SER B C 1
ATOM 1049 O O . SER B 1 11 ? 6.883 1.24 -12.883 1 89.44 11 SER B O 1
ATOM 1051 N N . LYS B 1 12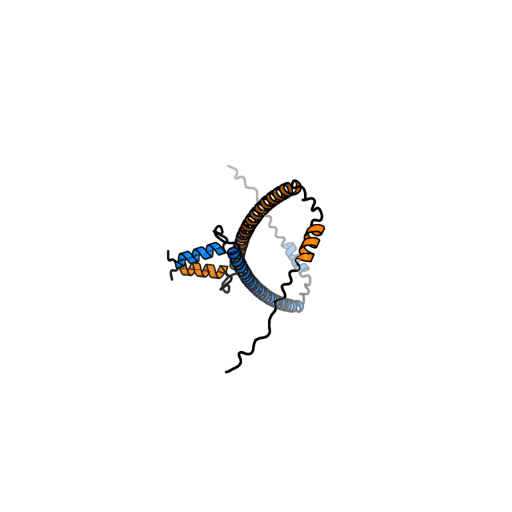 ? 6.949 2.994 -14.312 1 91.69 12 LYS B N 1
ATOM 1052 C CA . LYS B 1 12 ? 5.84 3.67 -13.648 1 91.69 12 LYS B CA 1
ATOM 1053 C C . LYS B 1 12 ? 4.551 2.863 -13.773 1 91.69 12 LYS B C 1
ATOM 1055 O O . LYS B 1 12 ? 3.793 2.748 -12.805 1 91.69 12 LYS B O 1
ATOM 1060 N N . ARG B 1 13 ? 4.352 2.289 -14.828 1 91.56 13 ARG B N 1
ATOM 1061 C CA . ARG B 1 13 ? 3.162 1.472 -15.031 1 91.56 13 ARG B CA 1
ATOM 1062 C C . ARG B 1 13 ? 3.162 0.265 -14.094 1 91.56 13 ARG B C 1
ATOM 1064 O O . ARG B 1 13 ? 2.133 -0.071 -13.508 1 91.56 13 ARG B O 1
ATOM 1071 N N . ARG B 1 14 ? 4.27 -0.289 -13.945 1 90.12 14 ARG B N 1
ATOM 1072 C CA . ARG B 1 14 ? 4.383 -1.453 -13.078 1 90.12 14 ARG B CA 1
ATOM 1073 C C . ARG B 1 14 ? 4.105 -1.076 -11.625 1 90.12 14 ARG B C 1
ATOM 1075 O O . ARG B 1 14 ? 3.377 -1.78 -10.922 1 90.12 14 ARG B O 1
ATOM 1082 N N . ILE B 1 15 ? 4.574 0.023 -11.273 1 93.38 15 ILE B N 1
ATOM 1083 C CA . ILE B 1 15 ? 4.395 0.488 -9.898 1 93.38 15 ILE B CA 1
ATOM 1084 C C . ILE B 1 15 ? 2.922 0.793 -9.648 1 93.38 15 ILE B C 1
ATOM 1086 O O . ILE B 1 15 ? 2.414 0.566 -8.547 1 93.38 15 ILE B O 1
ATOM 1090 N N . LEU B 1 16 ? 2.252 1.146 -10.68 1 94.38 16 LEU B N 1
ATOM 1091 C CA . LEU B 1 16 ? 0.843 1.504 -10.555 1 94.38 16 LEU B CA 1
ATOM 1092 C C . LEU B 1 16 ? -0.045 0.27 -10.68 1 94.38 16 LEU B C 1
ATOM 1094 O O . LEU B 1 16 ? -1.266 0.363 -10.539 1 94.38 16 LEU B O 1
ATOM 1098 N N . GLY B 1 17 ? 0.612 -0.809 -10.859 1 94.75 17 GLY B N 1
ATOM 1099 C CA . GLY B 1 17 ? -0.148 -2.047 -10.922 1 94.75 17 GLY B CA 1
ATOM 1100 C C . GLY B 1 17 ? -0.794 -2.283 -12.273 1 94.75 17 GLY B C 1
ATOM 1101 O O . GLY B 1 17 ? -1.84 -2.932 -12.367 1 94.75 17 GLY B O 1
ATOM 1102 N N . GLU B 1 18 ? -0.193 -1.68 -13.227 1 93.81 18 GLU B N 1
ATOM 1103 C CA . GLU B 1 18 ? -0.671 -1.863 -14.594 1 93.81 18 GLU B CA 1
ATOM 1104 C C . GLU B 1 18 ? 0.25 -2.791 -15.383 1 93.81 18 GLU B C 1
ATOM 1106 O O . GLU B 1 18 ? 1.396 -3.018 -14.992 1 93.81 18 GLU B O 1
ATOM 1111 N N . ASP B 1 19 ? -0.288 -3.408 -16.453 1 91.06 19 ASP B N 1
ATOM 1112 C CA . ASP B 1 19 ? 0.464 -4.266 -17.359 1 91.06 19 ASP B CA 1
ATOM 1113 C C . ASP B 1 19 ? 1.253 -5.324 -16.594 1 91.06 19 ASP B C 1
ATOM 1115 O O . ASP B 1 19 ? 2.463 -5.465 -16.781 1 91.06 19 ASP B O 1
ATOM 1119 N N . LEU B 1 20 ? 0.613 -5.953 -15.805 1 95.56 20 LEU B N 1
ATOM 1120 C CA . LEU B 1 20 ? 1.243 -6.922 -14.914 1 95.56 20 LEU B CA 1
ATOM 1121 C C . LEU B 1 20 ? 1.229 -8.32 -15.531 1 95.56 20 LEU B C 1
ATOM 1123 O O . LEU B 1 20 ? 1.748 -9.266 -14.938 1 95.56 20 LEU B O 1
ATOM 1127 N N . ASP B 1 21 ? 0.708 -8.43 -16.766 1 93.25 21 ASP B N 1
ATOM 1128 C CA . ASP B 1 21 ? 0.43 -9.727 -17.375 1 93.25 21 ASP B CA 1
ATOM 1129 C C . ASP B 1 21 ? 1.721 -10.508 -17.625 1 93.25 21 ASP B C 1
ATOM 1131 O O . ASP B 1 21 ? 1.714 -11.742 -17.625 1 93.25 21 ASP B O 1
ATOM 1135 N N . THR B 1 22 ? 2.793 -9.789 -17.828 1 92.31 22 THR B N 1
ATOM 1136 C CA . THR B 1 22 ? 4.043 -10.461 -18.156 1 92.31 22 THR B CA 1
ATOM 1137 C C . THR B 1 22 ? 4.914 -10.633 -16.922 1 92.31 22 THR B C 1
ATOM 1139 O O . THR B 1 22 ? 6.02 -11.172 -17 1 92.31 22 THR B O 1
ATOM 1142 N N . CYS B 1 23 ? 4.488 -10.203 -15.781 1 94.75 23 CYS B N 1
ATOM 1143 C CA . CYS B 1 23 ? 5.297 -10.234 -14.562 1 94.75 23 CYS B CA 1
ATOM 1144 C C . CYS B 1 23 ? 5.246 -11.609 -13.914 1 94.75 23 CYS B C 1
ATOM 1146 O O . CYS B 1 23 ? 4.191 -12.25 -13.883 1 94.75 23 CYS B O 1
ATOM 1148 N N . SER B 1 24 ? 6.352 -11.969 -13.469 1 95.88 24 SER B N 1
ATOM 1149 C CA . SER B 1 24 ? 6.441 -13.18 -12.664 1 95.88 24 SER B CA 1
ATOM 1150 C C . SER B 1 24 ? 6.07 -12.898 -11.211 1 95.88 24 SER B C 1
ATOM 1152 O O . SER B 1 24 ? 5.969 -11.742 -10.797 1 95.88 24 SER B O 1
ATOM 1154 N N . ILE B 1 25 ? 5.91 -13.984 -10.445 1 97.31 25 ILE B N 1
ATOM 1155 C CA . ILE B 1 25 ? 5.582 -13.859 -9.031 1 97.31 25 ILE B CA 1
ATOM 1156 C C . ILE B 1 25 ? 6.707 -13.125 -8.305 1 97.31 25 ILE B C 1
ATOM 1158 O O . ILE B 1 25 ? 6.453 -12.234 -7.484 1 97.31 25 ILE B O 1
ATOM 1162 N N . ASP B 1 26 ? 7.898 -13.5 -8.688 1 97.19 26 ASP B N 1
ATOM 1163 C CA . ASP B 1 26 ? 9.047 -12.867 -8.047 1 97.19 26 ASP B CA 1
ATOM 1164 C C . ASP B 1 26 ? 9.086 -11.375 -8.344 1 97.19 26 ASP B C 1
ATOM 1166 O O . ASP B 1 26 ? 9.398 -10.57 -7.461 1 97.19 26 ASP B O 1
ATOM 1170 N N . GLU B 1 27 ? 8.82 -11.047 -9.531 1 95.62 27 GLU B N 1
ATOM 1171 C CA . GLU B 1 27 ? 8.773 -9.641 -9.906 1 95.62 27 GLU B CA 1
ATOM 1172 C C . GLU B 1 27 ? 7.664 -8.906 -9.156 1 95.62 27 GLU B C 1
ATOM 1174 O O . GLU B 1 27 ? 7.867 -7.785 -8.68 1 95.62 27 GLU B O 1
ATOM 1179 N N . LEU B 1 28 ? 6.527 -9.438 -9.031 1 97.56 28 LEU B N 1
ATOM 1180 C CA . LEU B 1 28 ? 5.395 -8.852 -8.328 1 97.56 28 LEU B CA 1
ATOM 1181 C C . LEU B 1 28 ? 5.723 -8.648 -6.848 1 97.56 28 LEU B C 1
ATOM 1183 O O . LEU B 1 28 ? 5.371 -7.625 -6.262 1 97.56 28 LEU B O 1
ATOM 1187 N N . GLU B 1 29 ? 6.41 -9.586 -6.336 1 97.62 29 GLU B N 1
ATOM 1188 C CA . GLU B 1 29 ? 6.801 -9.492 -4.934 1 97.62 29 GLU B CA 1
ATOM 1189 C C . GLU B 1 29 ? 7.773 -8.336 -4.707 1 97.62 29 GLU B C 1
ATOM 1191 O O . GLU B 1 29 ? 7.688 -7.637 -3.699 1 97.62 29 GLU B O 1
ATOM 1196 N N . LYS B 1 30 ? 8.648 -8.18 -5.566 1 96.81 30 LYS B N 1
ATOM 1197 C CA . LYS B 1 30 ? 9.602 -7.078 -5.457 1 96.81 30 LYS B CA 1
A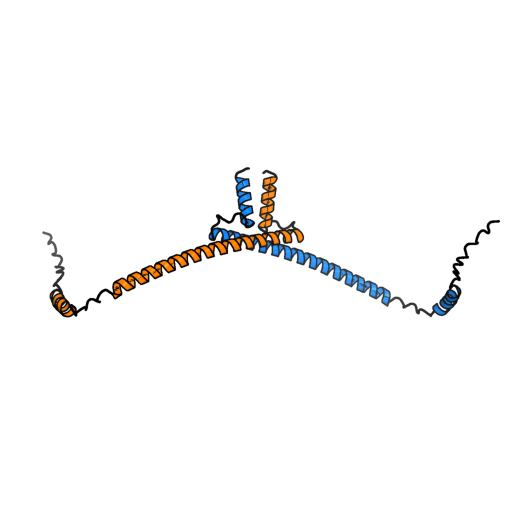TOM 1198 C C . LYS B 1 30 ? 8.891 -5.73 -5.527 1 96.81 30 LYS B C 1
ATOM 1200 O O . LYS B 1 30 ? 9.18 -4.828 -4.738 1 96.81 30 LYS B O 1
ATOM 1205 N N . VAL B 1 31 ? 7.992 -5.59 -6.426 1 96.31 31 VAL B N 1
ATOM 1206 C CA . VAL B 1 31 ? 7.25 -4.34 -6.562 1 96.31 31 VAL B CA 1
ATOM 1207 C C . VAL B 1 31 ? 6.375 -4.125 -5.328 1 96.31 31 VAL B C 1
ATOM 1209 O O . VAL B 1 31 ? 6.242 -3 -4.844 1 96.31 31 VAL B O 1
ATOM 1212 N N . GLU B 1 32 ? 5.742 -5.172 -4.895 1 97.5 32 GLU B N 1
ATOM 1213 C CA . GLU B 1 32 ? 4.926 -5.098 -3.688 1 97.5 32 GLU B CA 1
ATOM 1214 C C . GLU B 1 32 ? 5.734 -4.574 -2.504 1 97.5 32 GLU B C 1
ATOM 1216 O O . GLU B 1 32 ? 5.258 -3.73 -1.743 1 97.5 32 GLU B O 1
ATOM 1221 N N . GLU B 1 33 ? 6.926 -5.062 -2.346 1 97.44 33 GLU B N 1
ATOM 1222 C CA . GLU B 1 33 ? 7.805 -4.617 -1.27 1 97.44 33 GLU B CA 1
ATOM 1223 C C . GLU B 1 33 ? 8.172 -3.145 -1.434 1 97.44 33 GLU B C 1
ATOM 1225 O O . GLU B 1 33 ? 8.227 -2.398 -0.454 1 97.44 33 GLU B O 1
ATOM 1230 N N . GLN B 1 34 ? 8.453 -2.83 -2.596 1 97 34 GLN B N 1
ATOM 1231 C CA . GLN B 1 34 ? 8.773 -1.438 -2.887 1 97 34 GLN B CA 1
ATOM 1232 C C . GLN B 1 34 ? 7.609 -0.516 -2.543 1 97 34 GLN B C 1
ATOM 1234 O O . GLN B 1 34 ? 7.805 0.539 -1.935 1 97 34 GLN B O 1
ATOM 1239 N N . LEU B 1 35 ? 6.43 -0.892 -2.918 1 97.5 35 LEU B N 1
ATOM 1240 C CA . LEU B 1 35 ? 5.238 -0.099 -2.65 1 97.5 35 LEU B CA 1
ATOM 1241 C C . LEU B 1 35 ? 4.957 -0.026 -1.153 1 97.5 35 LEU B C 1
ATOM 1243 O O . LEU B 1 35 ? 4.535 1.017 -0.647 1 97.5 35 LEU B O 1
ATOM 1247 N N . ASP B 1 36 ? 5.242 -1.09 -0.521 1 97.94 36 ASP B N 1
ATOM 1248 C CA . ASP B 1 36 ? 5.062 -1.103 0.928 1 97.94 36 ASP B CA 1
ATOM 1249 C C . ASP B 1 36 ? 6.008 -0.112 1.605 1 97.94 36 ASP B C 1
ATOM 1251 O O . ASP B 1 36 ? 5.609 0.598 2.531 1 97.94 36 ASP B O 1
ATOM 1255 N N . ARG B 1 37 ? 7.184 -0.108 1.241 1 97.81 37 ARG B N 1
ATOM 1256 C CA . ARG B 1 37 ? 8.148 0.852 1.771 1 97.81 37 ARG B CA 1
ATOM 1257 C C . ARG B 1 37 ? 7.715 2.283 1.472 1 97.81 37 ARG B C 1
ATOM 1259 O O . ARG B 1 37 ? 7.785 3.154 2.342 1 97.81 37 ARG B O 1
ATOM 1266 N N . SER B 1 38 ? 7.301 2.475 0.237 1 97.75 38 SER B N 1
ATOM 1267 C CA . SER B 1 38 ? 6.824 3.797 -0.152 1 97.75 38 SER B CA 1
ATOM 1268 C C . SER B 1 38 ? 5.66 4.242 0.726 1 97.75 38 SER B C 1
ATOM 1270 O O . SER B 1 38 ? 5.625 5.387 1.191 1 97.75 38 SER B O 1
ATOM 1272 N N . LEU B 1 39 ? 4.746 3.371 0.943 1 97.88 39 LEU B N 1
ATOM 1273 C CA . LEU B 1 39 ? 3.582 3.668 1.767 1 97.88 39 LEU B CA 1
ATOM 1274 C C . LEU B 1 39 ? 3.996 4.012 3.193 1 97.88 39 LEU B C 1
ATOM 1276 O O . LEU B 1 39 ? 3.428 4.914 3.811 1 97.88 39 LEU B O 1
ATOM 1280 N N . ARG B 1 40 ? 4.949 3.375 3.641 1 98.19 40 ARG B N 1
ATOM 1281 C CA . ARG B 1 40 ? 5.461 3.654 4.98 1 98.19 40 ARG B CA 1
ATOM 1282 C C . ARG B 1 40 ? 6.066 5.055 5.055 1 98.19 40 ARG B C 1
ATOM 1284 O O . ARG B 1 40 ? 5.82 5.789 6.012 1 98.19 40 ARG B O 1
ATOM 1291 N N . ASN B 1 41 ? 6.816 5.34 4.113 1 98.12 41 ASN B N 1
ATOM 1292 C CA . ASN B 1 41 ? 7.434 6.66 4.07 1 98.12 41 ASN B CA 1
ATOM 1293 C C . ASN B 1 41 ? 6.383 7.766 3.98 1 98.12 41 ASN B C 1
ATOM 1295 O O . ASN B 1 41 ? 6.488 8.781 4.664 1 98.12 41 ASN B O 1
ATOM 1299 N N . ILE B 1 42 ? 5.41 7.551 3.186 1 98.25 42 ILE B N 1
ATOM 1300 C CA . ILE B 1 42 ? 4.352 8.531 2.986 1 98.25 42 ILE B CA 1
ATOM 1301 C C . ILE B 1 42 ? 3.555 8.703 4.277 1 98.25 42 ILE B C 1
ATOM 1303 O O . ILE B 1 42 ? 3.264 9.828 4.691 1 98.25 42 ILE B O 1
ATOM 1307 N N . ARG B 1 43 ? 3.287 7.637 4.895 1 98.38 43 ARG B N 1
ATOM 1308 C CA . ARG B 1 43 ? 2.543 7.688 6.148 1 98.38 43 ARG B CA 1
ATOM 1309 C C . ARG B 1 43 ? 3.367 8.352 7.246 1 98.38 43 ARG B C 1
ATOM 1311 O O . ARG B 1 43 ? 2.832 9.117 8.055 1 98.38 43 ARG B O 1
ATOM 1318 N N . ALA B 1 44 ? 4.598 8.078 7.246 1 98.19 44 ALA B N 1
ATOM 1319 C CA . ALA B 1 44 ? 5.48 8.719 8.219 1 98.19 44 ALA B CA 1
ATOM 1320 C C . ALA B 1 44 ? 5.484 10.234 8.047 1 98.19 44 ALA B C 1
ATOM 1322 O O . ALA B 1 44 ? 5.383 10.977 9.023 1 98.19 44 ALA B O 1
ATOM 1323 N N . ARG B 1 45 ? 5.559 10.633 6.848 1 97.94 45 ARG B N 1
ATOM 1324 C CA . ARG B 1 45 ? 5.547 12.062 6.559 1 97.94 45 ARG B CA 1
ATOM 1325 C C . ARG B 1 45 ? 4.199 12.68 6.918 1 97.94 45 ARG B C 1
ATOM 1327 O O . ARG B 1 45 ? 4.145 13.781 7.477 1 97.94 45 ARG B O 1
ATOM 1334 N N . LYS B 1 46 ? 3.133 12.039 6.527 1 97.81 46 LYS B N 1
ATOM 1335 C CA . LYS B 1 46 ? 1.79 12.5 6.871 1 97.81 46 LYS B CA 1
ATOM 1336 C C . LYS B 1 46 ? 1.64 12.672 8.383 1 97.81 46 LYS B C 1
ATOM 1338 O O . LYS B 1 46 ? 1.119 13.688 8.844 1 97.81 46 LYS B O 1
ATOM 1343 N N . ASN B 1 47 ? 2.102 11.75 9.109 1 98.19 47 ASN B N 1
ATOM 1344 C CA . ASN B 1 47 ? 2.027 11.805 10.57 1 98.19 47 ASN B CA 1
ATOM 1345 C C . ASN B 1 47 ? 2.85 12.961 11.133 1 98.19 47 ASN B C 1
ATOM 1347 O O . ASN B 1 47 ? 2.428 13.617 12.086 1 98.19 47 ASN B O 1
ATOM 1351 N N . GLN B 1 48 ? 3.963 13.117 10.547 1 98.19 48 GLN B N 1
ATOM 1352 C CA . GLN B 1 48 ? 4.812 14.227 10.969 1 98.19 48 GLN B CA 1
ATOM 1353 C C . GLN B 1 48 ? 4.102 15.57 10.773 1 98.19 48 GLN B C 1
ATOM 1355 O O . GLN B 1 48 ? 4.094 16.406 11.672 1 98.19 48 GLN B O 1
ATOM 1360 N N . LEU B 1 49 ? 3.559 15.742 9.648 1 98.38 49 LEU B N 1
ATOM 1361 C CA . LEU B 1 49 ? 2.846 16.969 9.344 1 98.38 49 LEU B CA 1
ATOM 1362 C C . LEU B 1 49 ? 1.664 17.172 10.289 1 98.38 49 LEU B C 1
ATOM 1364 O O . LEU B 1 49 ? 1.428 18.281 10.773 1 98.38 49 LEU B O 1
ATOM 1368 N N . LEU B 1 50 ? 0.98 16.172 10.625 1 98.19 50 LEU B N 1
ATOM 1369 C CA . LEU B 1 50 ? -0.157 16.234 11.531 1 98.19 50 LEU B CA 1
ATOM 1370 C C . LEU B 1 50 ? 0.297 16.594 12.945 1 98.19 50 LEU B C 1
ATOM 1372 O O . LEU B 1 50 ? -0.354 17.375 13.633 1 98.19 50 LEU B O 1
ATOM 1376 N N . ARG B 1 51 ? 1.359 16.109 13.312 1 98.5 51 ARG B N 1
ATOM 1377 C CA . ARG B 1 51 ? 1.912 16.438 14.625 1 98.5 51 ARG B CA 1
ATOM 1378 C C . ARG B 1 51 ? 2.289 17.906 14.711 1 98.5 51 ARG B C 1
ATOM 1380 O O . ARG B 1 51 ? 2.059 18.562 15.734 1 98.5 51 ARG B O 1
ATOM 1387 N N . GLU B 1 52 ? 2.889 18.391 13.703 1 98.12 52 GLU B N 1
ATOM 1388 C CA . GLU B 1 52 ? 3.242 19.797 13.656 1 98.12 52 GLU B CA 1
ATOM 1389 C C . GLU B 1 52 ? 1.999 20.688 13.742 1 98.12 52 GLU B C 1
ATOM 1391 O O . GLU B 1 52 ? 2.004 21.703 14.422 1 98.12 52 GLU B O 1
ATOM 1396 N N . GLN B 1 53 ? 0.994 20.312 13.023 1 97.75 53 GLN B N 1
ATOM 1397 C CA . GLN B 1 53 ? -0.264 21.047 13.07 1 97.75 53 GLN B CA 1
ATOM 1398 C C . GLN B 1 53 ? -0.872 21.016 14.469 1 97.75 53 GLN B C 1
ATOM 1400 O O . GLN B 1 53 ? -1.357 22.031 14.969 1 97.75 53 GLN B O 1
ATOM 1405 N N . ILE B 1 54 ? -0.884 19.906 15.055 1 98.62 54 ILE B N 1
ATOM 1406 C CA . ILE B 1 54 ? -1.413 19.734 16.406 1 98.62 54 ILE B CA 1
ATOM 1407 C C . ILE B 1 54 ? -0.634 20.609 17.375 1 98.62 54 ILE B C 1
ATOM 1409 O O . ILE B 1 54 ? -1.225 21.266 18.234 1 98.62 54 ILE B O 1
ATOM 1413 N N . ALA B 1 55 ? 0.706 20.625 17.219 1 98.56 55 ALA B N 1
ATOM 1414 C CA . ALA B 1 55 ? 1.554 21.438 18.078 1 98.56 55 ALA B CA 1
ATOM 1415 C C . ALA B 1 55 ? 1.21 22.922 17.938 1 98.56 55 ALA B C 1
ATOM 1417 O O . ALA B 1 55 ? 1.138 23.641 18.938 1 98.56 55 ALA B O 1
ATOM 1418 N N . LEU B 1 56 ? 1.025 23.359 16.766 1 98.31 56 LEU B N 1
ATOM 1419 C CA . LEU B 1 56 ? 0.657 24.75 16.516 1 98.31 56 LEU B CA 1
ATOM 1420 C C . LEU B 1 56 ? -0.686 25.078 17.156 1 98.31 56 LEU B C 1
ATOM 1422 O O . LEU B 1 56 ? -0.834 26.125 17.797 1 98.31 56 LEU B O 1
ATOM 1426 N N . LEU B 1 57 ? -1.611 24.172 17 1 98.31 57 LEU B N 1
ATOM 1427 C CA . LEU B 1 57 ? -2.938 24.359 17.578 1 98.31 57 LEU B CA 1
ATOM 1428 C C . LEU B 1 57 ? -2.871 24.375 19.094 1 98.31 57 LEU B C 1
ATOM 1430 O O . LEU B 1 57 ? -3.549 25.172 19.75 1 98.31 57 LEU B O 1
ATOM 1434 N N . ASN B 1 58 ? -2.086 23.516 19.625 1 98.5 58 ASN B N 1
ATOM 1435 C CA . ASN B 1 58 ? -1.89 23.484 21.078 1 98.5 58 ASN B CA 1
ATOM 1436 C C . ASN B 1 58 ? -1.284 24.797 21.578 1 98.5 58 ASN B C 1
ATOM 1438 O O . ASN B 1 58 ? -1.689 25.312 22.625 1 98.5 58 ASN B O 1
ATOM 1442 N N . ASP B 1 59 ? -0.343 25.359 20.875 1 98.44 59 ASP B N 1
ATOM 1443 C CA . ASP B 1 59 ? 0.259 26.641 21.25 1 98.44 59 ASP B CA 1
ATOM 1444 C C . ASP B 1 59 ? -0.771 27.766 21.203 1 98.44 59 ASP B C 1
ATOM 1446 O O . ASP B 1 59 ? -0.816 28.609 22.094 1 98.44 59 ASP B O 1
ATOM 1450 N N . GLU B 1 60 ? -1.573 27.828 20.188 1 98.19 60 GLU B N 1
ATOM 1451 C CA . GLU B 1 60 ? -2.633 28.828 20.047 1 98.19 60 GLU B CA 1
ATOM 1452 C C . GLU B 1 60 ? -3.646 28.719 21.188 1 98.19 60 GLU B C 1
ATOM 1454 O O . GLU B 1 60 ? -4.113 29.719 21.719 1 98.19 60 GLU B O 1
ATOM 1459 N N . GLU B 1 61 ? -3.938 27.391 21.5 1 98.31 61 GLU B N 1
ATOM 1460 C CA . GLU B 1 61 ? -4.859 27.141 22.594 1 98.31 61 GLU B CA 1
ATOM 1461 C C . GLU B 1 61 ? -4.324 27.719 23.906 1 98.31 61 GLU B C 1
ATOM 1463 O O . GLU B 1 61 ? -5.074 28.328 24.672 1 98.31 61 GLU B O 1
ATOM 1468 N N . LYS B 1 62 ? -3.064 27.641 24.172 1 98.19 62 LYS B N 1
ATOM 1469 C CA . LYS B 1 62 ? -2.426 28.172 25.359 1 98.19 62 LYS B CA 1
ATOM 1470 C C . LYS B 1 62 ? -2.504 29.703 25.391 1 98.19 62 LYS B C 1
ATOM 1472 O O . LYS B 1 62 ? -2.809 30.297 26.422 1 98.19 62 LYS B O 1
ATOM 1477 N N . VAL B 1 63 ? -2.268 30.281 24.281 1 98.31 63 VAL B N 1
ATOM 1478 C CA . VAL B 1 63 ? -2.324 31.734 24.156 1 98.31 63 VAL B CA 1
ATOM 1479 C C . VAL B 1 63 ? -3.744 32.219 24.453 1 98.31 63 VAL B C 1
ATOM 1481 O O . VAL B 1 63 ? -3.936 33.188 25.188 1 98.31 63 VAL B O 1
ATOM 1484 N N . LEU B 1 64 ? -4.695 31.5 23.859 1 98.19 64 LEU B N 1
ATOM 1485 C CA . LEU B 1 64 ? -6.098 31.859 24.062 1 98.19 64 LEU B CA 1
ATOM 1486 C C . LEU B 1 64 ? -6.5 31.688 25.531 1 98.19 64 LEU B C 1
ATOM 1488 O O . LEU B 1 64 ? -7.246 32.5 26.062 1 98.19 64 LEU B O 1
ATOM 1492 N N . MET B 1 65 ? -5.973 30.719 26.156 1 98.19 65 MET B N 1
ATOM 1493 C CA . MET B 1 65 ? -6.238 30.484 27.562 1 98.19 65 MET B CA 1
ATOM 1494 C C . MET B 1 65 ? -5.66 31.594 28.422 1 98.19 65 MET B C 1
ATOM 1496 O O . MET B 1 65 ? -6.301 32.062 29.375 1 98.19 65 MET B O 1
ATOM 1500 N N . GLU B 1 66 ? -4.488 32.062 28.125 1 97.5 66 GLU B N 1
ATOM 1501 C CA . GLU B 1 66 ? -3.85 33.188 28.844 1 97.5 66 GLU B CA 1
ATOM 1502 C C . GLU B 1 66 ? -4.629 34.469 28.656 1 97.5 66 GLU B C 1
ATOM 1504 O O . GLU B 1 66 ? -4.848 35.219 29.625 1 97.5 66 GLU B O 1
ATOM 1509 N N . LYS B 1 67 ? -5.047 34.719 27.469 1 97 67 LYS B N 1
ATOM 1510 C CA . LYS B 1 67 ? -5.852 35.906 27.188 1 97 67 LYS B CA 1
ATOM 1511 C C . LYS B 1 67 ? -7.172 35.875 27.953 1 97 67 LYS B C 1
ATOM 1513 O O . LYS B 1 67 ? -7.605 36.875 28.5 1 97 67 LYS B O 1
ATOM 1518 N N . ASN B 1 68 ? -7.73 34.625 27.891 1 95.06 68 ASN B N 1
ATOM 1519 C CA . ASN B 1 68 ? -8.977 34.438 28.625 1 95.06 68 ASN B CA 1
ATOM 1520 C C . ASN B 1 68 ? -8.781 34.688 30.109 1 95.06 68 ASN B C 1
ATOM 1522 O O . ASN B 1 68 ? -9.633 35.312 30.766 1 95.06 68 ASN B O 1
ATOM 1526 N N . ALA B 1 69 ? -7.758 34.312 30.703 1 95.38 69 ALA B N 1
ATOM 1527 C CA . ALA B 1 69 ? -7.434 34.531 32.125 1 95.38 69 ALA B CA 1
ATOM 1528 C C . ALA B 1 69 ? -7.246 36.031 32.406 1 95.38 69 ALA B C 1
ATOM 1530 O O . ALA B 1 69 ? -7.723 36.531 33.438 1 95.38 69 ALA B O 1
ATOM 1531 N N . GLU B 1 70 ? -6.605 36.781 31.578 1 94.75 70 GLU B N 1
ATOM 1532 C CA . GLU B 1 70 ? -6.391 38.219 31.719 1 94.75 70 GLU B CA 1
ATOM 1533 C C . GLU B 1 70 ? -7.711 39 31.672 1 94.75 70 GLU B C 1
ATOM 1535 O O . GLU B 1 70 ? -7.945 39.906 32.469 1 94.75 70 GLU B O 1
ATOM 1540 N N . LEU B 1 71 ? -8.594 38.562 30.766 1 92.81 71 LEU B N 1
ATOM 1541 C CA . LEU B 1 71 ? -9.898 39.219 30.609 1 92.81 71 LEU B CA 1
ATOM 1542 C C . LEU B 1 71 ? -10.766 38.969 31.844 1 92.81 71 LEU B C 1
ATOM 1544 O O . LEU B 1 71 ? -11.453 39.875 32.312 1 92.81 71 LEU B O 1
ATOM 1548 N N . ARG B 1 72 ? -10.656 37.781 32.344 1 91.75 72 ARG B N 1
ATOM 1549 C CA . ARG B 1 72 ? -11.398 37.438 33.531 1 91.75 72 ARG B CA 1
ATOM 1550 C C . ARG B 1 72 ? -10.922 38.281 34.75 1 91.75 72 ARG B C 1
ATOM 1552 O O . ARG B 1 72 ? -11.734 38.75 35.531 1 91.75 72 ARG B O 1
ATOM 1559 N N . LYS B 1 73 ? -9.633 38.531 34.938 1 89.56 73 LYS B N 1
ATOM 1560 C CA . LYS B 1 73 ? -9.062 39.375 36.031 1 89.56 73 LYS B CA 1
ATOM 1561 C C . LYS B 1 73 ? -9.5 40.812 35.875 1 89.56 73 LYS B C 1
ATOM 1563 O O . LYS B 1 73 ? -9.789 41.469 36.906 1 89.56 73 LYS B O 1
ATOM 1568 N N . LYS B 1 74 ? -9.617 41.312 34.719 1 86.88 74 LYS B N 1
ATOM 1569 C CA . LYS B 1 74 ? -10.008 42.688 34.469 1 86.88 74 LYS B CA 1
ATOM 1570 C C . LYS B 1 74 ? -11.484 42.938 34.781 1 86.88 74 LYS B C 1
ATOM 1572 O O . LYS B 1 74 ? -11.852 43.969 35.312 1 86.88 74 LYS B O 1
ATOM 1577 N N . TYR B 1 75 ? -12.281 41.969 34.75 1 81.69 75 TYR B N 1
ATOM 1578 C CA . TYR B 1 75 ? -13.719 42.094 35 1 81.69 75 TYR B CA 1
ATOM 1579 C C . TYR B 1 75 ? -14.062 41.75 36.438 1 81.69 75 TYR B C 1
ATOM 1581 O O . TYR B 1 75 ? -15.07 42.219 36.969 1 81.69 75 TYR B O 1
ATOM 1589 N N . GLU B 1 76 ? -13.297 40.781 36.969 1 75.88 76 GLU B N 1
ATOM 1590 C CA . GLU B 1 76 ? -13.516 40.531 38.406 1 75.88 76 GLU B CA 1
ATOM 1591 C C . GLU B 1 76 ? -13.211 41.75 39.25 1 75.88 76 GLU B C 1
ATOM 1593 O O . GLU B 1 76 ? -13.82 41.938 40.312 1 75.88 76 GLU B O 1
ATOM 1598 N N . VAL B 1 77 ? -12.297 42.594 38.969 1 65.19 77 VAL B N 1
ATOM 1599 C CA . VAL B 1 77 ? -11.922 43.781 39.719 1 65.19 77 VAL B CA 1
ATOM 1600 C C . VAL B 1 77 ? -12.891 44.906 39.406 1 65.19 77 VAL B C 1
ATOM 1602 O O . VAL B 1 77 ? -12.992 45.875 40.188 1 65.19 77 VAL B O 1
ATOM 1605 N N . ARG B 1 78 ? -13.688 44.875 38.406 1 64.25 78 ARG B N 1
ATOM 1606 C CA . ARG B 1 78 ? -14.648 45.938 38.156 1 64.25 78 ARG B CA 1
ATOM 1607 C C . ARG B 1 78 ? -15.891 45.781 39.031 1 64.25 78 ARG B C 1
ATOM 1609 O O . ARG B 1 78 ? -16.5 44.719 39.062 1 64.25 78 ARG B O 1
ATOM 1616 N N . PRO B 1 79 ? -16.047 46.562 40.125 1 59.91 79 PRO B N 1
ATOM 1617 C CA . PRO B 1 79 ? -17.281 46.562 40.906 1 59.91 79 PRO B CA 1
ATOM 1618 C C . PRO B 1 79 ? -18.531 46.344 40.062 1 59.91 79 PRO B C 1
ATOM 1620 O O . PRO B 1 79 ? -18.609 46.906 38.938 1 59.91 79 PRO B O 1
ATOM 1623 N N . LEU B 1 80 ? -19.016 45.094 40 1 56.91 80 LEU B N 1
ATOM 1624 C CA . LEU B 1 80 ? -20.297 44.969 39.312 1 56.91 80 LEU B CA 1
ATOM 1625 C C . LEU B 1 80 ? -21.078 46.281 39.438 1 56.91 80 LEU B C 1
ATOM 1627 O O . LEU B 1 80 ? -21.203 46.844 40.531 1 56.91 80 LEU B O 1
ATOM 1631 N N . PRO B 1 81 ? -21.219 47.156 38.656 1 53.69 81 PRO B N 1
ATOM 1632 C CA . PRO B 1 81 ? -22.078 48.281 38.969 1 53.69 81 PRO B CA 1
ATOM 1633 C C . PRO B 1 81 ? -23.281 47.875 39.844 1 53.69 81 PRO B C 1
ATOM 1635 O O . PRO B 1 81 ? -23.844 46.781 39.656 1 53.69 81 PRO B O 1
ATOM 1638 N N . LEU B 1 82 ? -23.156 47.938 41.156 1 49.09 82 LEU B N 1
ATOM 1639 C CA . LEU B 1 82 ? -24.438 47.875 41.844 1 49.09 82 LEU B CA 1
ATOM 1640 C C . LEU B 1 82 ? -25.578 48.344 40.938 1 49.09 82 LEU B C 1
ATOM 1642 O O . LEU B 1 82 ? -25.625 49.5 40.531 1 49.09 82 LEU B O 1
ATOM 1646 N N . PHE B 1 83 ? -25.812 47.719 39.938 1 46.19 83 PHE B N 1
ATOM 1647 C CA . PHE B 1 83 ? -27.047 48.031 39.219 1 46.19 83 PHE B CA 1
ATOM 1648 C C . PHE B 1 83 ? -28.156 48.344 40.219 1 46.19 83 PHE B C 1
ATOM 1650 O O . PHE B 1 83 ? -28.719 47.469 40.844 1 46.19 83 PHE B O 1
ATOM 1657 N N . ILE B 1 84 ? -27.969 49.281 41.188 1 47.06 84 ILE B N 1
ATOM 1658 C CA . ILE B 1 84 ? -29.156 49.969 41.719 1 47.06 84 ILE B CA 1
ATOM 1659 C C . ILE B 1 84 ? -30.188 50.125 40.594 1 47.06 84 ILE B C 1
ATOM 1661 O O . ILE B 1 84 ? -29.859 50.531 39.469 1 47.06 84 ILE B O 1
ATOM 1665 N N . ASP B 1 85 ? -31.328 49.469 40.688 1 46.66 85 ASP B N 1
ATOM 1666 C CA . ASP B 1 85 ? -32.594 49.375 39.969 1 46.66 85 ASP B CA 1
ATOM 1667 C C . ASP B 1 85 ? -32.906 50.688 39.25 1 46.66 85 ASP B C 1
ATOM 1669 O O . ASP B 1 85 ? -33.469 51.594 39.844 1 46.66 85 ASP B O 1
ATOM 1673 N N . ARG B 1 86 ? -32 51.219 38.688 1 44.06 86 ARG B N 1
ATOM 1674 C CA . ARG B 1 86 ? -32.375 52.375 37.906 1 44.06 86 ARG B CA 1
ATOM 1675 C C . ARG B 1 86 ? -33.594 52.062 37 1 44.06 86 ARG B C 1
ATOM 1677 O O . ARG B 1 86 ? -34.031 52.906 36.219 1 44.06 86 ARG B O 1
ATOM 1684 N N . GLN B 1 87 ? -33.875 50.844 36.906 1 44.44 87 GLN B N 1
ATOM 1685 C CA . GLN B 1 87 ? -35.125 50.5 36.25 1 44.44 87 GLN B CA 1
ATOM 1686 C C . GLN B 1 87 ? -36.312 51.156 36.938 1 44.44 87 GLN B C 1
ATOM 1688 O O . GLN B 1 87 ? -37.406 51.188 36.375 1 44.44 87 GLN B O 1
ATOM 1693 N N . GLU B 1 88 ? -36.219 51.406 38.25 1 42.72 88 GLU B N 1
ATOM 1694 C CA . GLU B 1 88 ? -37.312 52.188 38.812 1 42.72 88 GLU B CA 1
ATOM 1695 C C . GLU B 1 88 ? -37.406 53.594 38.188 1 42.72 88 GLU B C 1
ATOM 1697 O O . GLU B 1 88 ? -38.5 54.125 37.969 1 42.72 88 GLU B O 1
ATOM 1702 N N . GLU B 1 89 ? -36.219 54.219 37.969 1 42.97 89 GLU B N 1
ATOM 1703 C CA . GLU B 1 89 ? -36.344 55.562 37.438 1 42.97 89 GLU B CA 1
ATOM 1704 C C . GLU B 1 89 ? -36.625 55.531 35.938 1 42.97 89 GLU B C 1
ATOM 1706 O O . GLU B 1 89 ? -37.312 56.375 35.406 1 42.97 89 GLU B O 1
ATOM 1711 N N . GLU B 1 90 ? -35.906 54.656 35.219 1 44.56 90 GLU B N 1
ATOM 1712 C CA . GLU B 1 90 ? -36.094 54.688 33.781 1 44.56 90 GLU B CA 1
ATOM 1713 C C . GLU B 1 90 ? -37.406 54.062 33.375 1 44.56 90 GLU B C 1
ATOM 1715 O O . GLU B 1 90 ? -37.906 54.312 32.281 1 44.56 90 GLU B O 1
ATOM 1720 N N . HIS B 1 91 ? -37.812 53 34.094 1 45.12 91 HIS B N 1
ATOM 1721 C CA . HIS B 1 91 ? -39.188 52.531 33.938 1 45.12 91 HIS B CA 1
ATOM 1722 C C . HIS B 1 91 ? -40.156 53.656 34.219 1 45.12 91 HIS B C 1
ATOM 1724 O O . HIS B 1 91 ? -41.281 53.656 33.719 1 45.12 91 HIS B O 1
ATOM 1730 N N . LEU B 1 92 ? -39.812 54.531 35.281 1 39.97 92 LEU B N 1
ATOM 1731 C CA . LEU B 1 92 ? -40.656 55.719 35.438 1 39.97 92 LEU B CA 1
ATOM 1732 C C . LEU B 1 92 ? -40.562 56.594 34.188 1 39.97 92 LEU B C 1
ATOM 1734 O O . LEU B 1 92 ? -41.531 57.25 33.812 1 39.97 92 LEU B O 1
ATOM 1738 N N . GLN B 1 93 ? -39.25 56.656 33.781 1 42.72 93 GLN B N 1
ATOM 1739 C CA . GLN B 1 93 ? -39.188 57.594 32.656 1 42.72 93 GLN B CA 1
ATOM 1740 C C . GLN B 1 93 ? -39.75 56.969 31.375 1 42.72 93 GLN B C 1
ATOM 1742 O O . GLN B 1 93 ? -40.25 57.688 30.5 1 42.72 93 GLN B O 1
ATOM 1747 N N . ARG B 1 94 ? -39.312 55.719 31.188 1 41.59 94 ARG B N 1
ATOM 1748 C CA . ARG B 1 94 ? -39.75 55.094 29.938 1 41.59 94 ARG B CA 1
ATOM 1749 C C . ARG B 1 94 ? -41.281 54.906 29.906 1 41.59 94 ARG B C 1
ATOM 1751 O O . ARG B 1 94 ? -41.844 54.594 28.859 1 41.59 94 ARG B O 1
ATOM 1758 N N . GLN B 1 95 ? -41.844 54.75 31.109 1 40 95 GLN B N 1
ATOM 1759 C CA . GLN B 1 95 ? -43.312 54.812 31.062 1 40 95 GLN B CA 1
ATOM 1760 C C . GLN B 1 95 ? -43.781 56.094 30.391 1 40 95 GLN B C 1
ATOM 1762 O O . GLN B 1 95 ? -44.844 56.156 29.797 1 40 95 GLN B O 1
ATOM 1767 N N . THR B 1 96 ? -43.094 57.188 30.844 1 41.38 96 THR B N 1
ATOM 1768 C CA . THR B 1 96 ? -43.625 58.406 30.266 1 41.38 96 THR B CA 1
ATOM 1769 C C . THR B 1 96 ? -43.344 58.5 28.766 1 41.38 96 THR B C 1
ATOM 1771 O O . THR B 1 96 ? -44 59.188 28.031 1 41.38 96 THR B O 1
ATOM 1774 N N . MET B 1 97 ? -42.094 57.969 28.484 1 37.09 97 MET B N 1
ATOM 1775 C CA . MET B 1 97 ? -41.75 58.25 27.078 1 37.09 97 MET B CA 1
ATOM 1776 C C . MET B 1 97 ? -42.531 57.344 26.141 1 37.09 97 MET B C 1
ATOM 1778 O O . MET B 1 97 ? -42.344 57.375 24.938 1 37.09 97 MET B O 1
ATOM 1782 N N . ASP B 1 98 ? -43.125 56.219 26.766 1 40.12 98 ASP B N 1
ATOM 1783 C CA . ASP B 1 98 ? -43.906 55.531 25.734 1 40.12 98 ASP B CA 1
ATOM 1784 C C . ASP B 1 98 ? -44.594 56.531 24.812 1 40.12 98 ASP B C 1
ATOM 1786 O O . ASP B 1 98 ? -45.594 57.156 25.203 1 40.12 98 ASP B O 1
ATOM 1790 N N . VAL B 1 99 ? -43.75 57.406 24.297 1 39.84 99 VAL B N 1
ATOM 1791 C CA . VAL B 1 99 ? -43.906 58.438 23.266 1 39.84 99 VAL B CA 1
ATOM 1792 C C . VAL B 1 99 ? -44.938 58 22.234 1 39.84 99 VAL B C 1
ATOM 1794 O O . VAL B 1 99 ? -44.938 56.844 21.781 1 39.84 99 VAL B O 1
ATOM 1797 N N . GLU B 1 100 ? -46 58.719 22.266 1 38.84 100 GLU B N 1
ATOM 1798 C CA . GLU B 1 100 ? -47.188 58.906 21.422 1 38.84 100 GLU B CA 1
ATOM 1799 C C . GLU B 1 100 ? -46.844 58.781 19.938 1 38.84 100 GLU B C 1
ATOM 1801 O O . GLU B 1 100 ? -46.406 59.75 19.312 1 38.84 100 GLU B O 1
ATOM 1806 N N . THR B 1 101 ? -45.812 57.906 19.641 1 38.69 101 THR B N 1
ATOM 1807 C CA . THR B 1 101 ? -45.562 57.906 18.203 1 38.69 101 THR B CA 1
ATOM 1808 C C . THR B 1 101 ? -46.875 57.562 17.453 1 38.69 101 THR B C 1
ATOM 1810 O O . THR B 1 101 ? -47.281 56.406 17.438 1 38.69 101 THR B O 1
ATOM 1813 N N . HIS B 1 102 ? -47.969 58.25 17.891 1 35.97 102 HIS B N 1
ATOM 1814 C CA . HIS B 1 102 ? -49.156 58.062 17.062 1 35.97 102 HIS B CA 1
ATOM 1815 C C . HIS B 1 102 ? -48.844 58.312 15.586 1 35.97 102 HIS B C 1
ATOM 1817 O O . HIS B 1 102 ? -48.438 59.406 15.195 1 35.97 102 HIS B O 1
ATOM 1823 N N . LEU B 1 103 ? -48.125 57.344 15.023 1 39.5 103 LEU B N 1
ATOM 1824 C CA . LEU B 1 103 ? -48 57.344 13.57 1 39.5 103 LEU B CA 1
ATOM 1825 C C . LEU B 1 103 ? -49.344 57.656 12.922 1 39.5 103 LEU B C 1
ATOM 1827 O O . LEU B 1 103 ? -50.281 56.844 13.039 1 39.5 103 LEU B O 1
ATOM 1831 N N . PHE B 1 104 ? -49.781 58.906 13.055 1 38.56 104 PHE B N 1
ATOM 1832 C CA . PHE B 1 104 ? -50.969 59.406 12.367 1 38.56 104 PHE B CA 1
ATOM 1833 C C . PHE B 1 104 ? -50.906 59.094 10.883 1 38.56 104 PHE B C 1
ATOM 1835 O O . PHE B 1 104 ? -50.094 59.656 10.148 1 38.56 104 PHE B O 1
ATOM 1842 N N . ILE B 1 105 ? -50.844 57.844 10.609 1 43.06 105 ILE B N 1
ATOM 1843 C CA . ILE B 1 105 ? -51 57.531 9.195 1 43.06 105 ILE B CA 1
ATOM 1844 C C . ILE B 1 105 ? -52.344 58.062 8.695 1 43.06 105 ILE B C 1
ATOM 1846 O O . ILE B 1 105 ? -53.406 57.625 9.125 1 43.06 105 ILE B O 1
ATOM 1850 N N . GLY B 1 106 ? -52.438 59.438 8.641 1 41 106 GLY B N 1
ATOM 1851 C CA . GLY B 1 106 ? -53.625 60.156 8.156 1 41 106 GLY B CA 1
ATOM 1852 C C . GLY B 1 106 ? -54.062 59.688 6.781 1 41 106 GLY B C 1
ATOM 1853 O O . GLY B 1 106 ? -53.312 59 6.07 1 41 106 GLY B O 1
ATOM 1854 N N . PRO B 1 107 ? -55.344 59.531 6.633 1 43.97 107 PRO B N 1
ATOM 1855 C CA . PRO B 1 107 ? -56.031 59 5.445 1 43.97 107 PRO B CA 1
ATOM 1856 C C . PRO B 1 107 ? -55.625 59.719 4.16 1 43.97 107 PRO B C 1
ATOM 1858 O O . PRO B 1 107 ? -55.125 60.844 4.211 1 43.97 107 PRO B O 1
ATOM 1861 N N . PRO B 1 108 ? -55.281 58.938 3.182 1 43.72 108 PRO B N 1
ATOM 1862 C CA . PRO B 1 108 ? -54.906 59.438 1.859 1 43.72 108 PRO B CA 1
ATOM 1863 C C . PRO B 1 108 ? -55.875 60.469 1.312 1 43.72 108 PRO B C 1
ATOM 1865 O O . PRO B 1 108 ? -57.094 60.312 1.481 1 43.72 108 PRO B O 1
ATOM 1868 N N . GLU B 1 109 ? -55.719 61.719 1.672 1 40.84 109 GLU B N 1
ATOM 1869 C CA . GLU B 1 109 ? -56.625 62.719 1.1 1 40.84 109 GLU B CA 1
ATOM 1870 C C . GLU B 1 109 ? -56.719 62.562 -0.414 1 40.84 109 GLU B C 1
ATOM 1872 O O . GLU B 1 109 ? -55.719 62.375 -1.098 1 40.84 109 GLU B O 1
ATOM 1877 N N . ARG B 1 110 ? -57.812 62 -0.782 1 33.66 110 ARG B N 1
ATOM 1878 C CA . ARG B 1 110 ? -58.219 61.875 -2.174 1 33.66 110 ARG B CA 1
ATOM 1879 C C . ARG B 1 110 ? -58.094 63.188 -2.912 1 33.66 110 ARG B C 1
ATOM 1881 O O . ARG B 1 110 ? -58.562 64.25 -2.426 1 33.66 110 ARG B O 1
ATOM 1888 N N . ARG B 1 111 ? -56.906 63.406 -3.455 1 38.78 111 ARG B N 1
ATOM 1889 C CA . ARG B 1 111 ? -56.719 64.5 -4.402 1 38.78 111 ARG B CA 1
ATOM 1890 C C . ARG B 1 111 ? -57.906 64.688 -5.32 1 38.78 111 ARG B C 1
ATOM 1892 O O . ARG B 1 111 ? -58.25 63.781 -6.09 1 38.78 111 ARG B O 1
ATOM 1899 N N . SER B 1 112 ? -58.969 65.312 -4.785 1 34.72 112 SER B N 1
ATOM 1900 C CA . SER B 1 112 ? -60.125 65.688 -5.613 1 34.72 112 SER B CA 1
ATOM 1901 C C . SER B 1 112 ? -59.688 66.25 -6.953 1 34.72 112 SER B C 1
ATOM 1903 O O . SER B 1 112 ? -58.812 67.125 -7 1 34.72 112 SER B O 1
ATOM 1905 N N . SER B 1 113 ? -59.906 65.5 -7.922 1 36.81 113 SER B N 1
ATOM 1906 C CA . SER B 1 113 ? -59.906 65.812 -9.352 1 36.81 113 SER B CA 1
ATOM 1907 C C . SER B 1 113 ? -60.688 67.062 -9.664 1 36.81 113 SER B C 1
ATOM 1909 O O . SER B 1 113 ? -61.906 67.125 -9.414 1 36.81 113 SER B O 1
ATOM 1911 N N . HIS B 1 114 ? -60.219 68.312 -9.336 1 28.06 114 HIS B N 1
ATOM 1912 C CA . HIS B 1 114 ? -60.906 69.25 -10.172 1 28.06 114 HIS B CA 1
ATOM 1913 C C . HIS B 1 114 ? -60.688 69 -11.648 1 28.06 114 HIS B C 1
ATOM 1915 O O . HIS B 1 114 ? -59.562 68.562 -12.047 1 28.06 114 HIS B O 1
#

Sequence (228 aa):
MSRKLELLENSKRRILGEDLDTCSIDELEKVEEQLDRSLRNIRARKNQLLREQIALLNDEEKVLMEKNAELRKKYEVRPLPLFIDRQEEEHLQRQTMDVETHLFIGPPERRSSHMSRKLELLENSKRRILGEDLDTCSIDELEKVEEQLDRSLRNIRARKNQLLREQIALLNDEEKVLMEKNAELRKKYEVRPLPLFIDRQEEEHLQRQTMDVETHLFIGPPERRSSH

Radius of gyration: 49.53 Å; Cα contacts (8 Å, |Δi|>4): 80; chains: 2; bounding box: 134×144×69 Å

Foldseek 3Di:
DDPVVVVVVVVVCVLVVHPCVPPDPVRNVVSVVVVVVVVVVVVVVVVVVVVVVVVVVVVVVVVVVVVVVVVVVVVVPPPPPPPPCCVVVVVVVVVVPPPCVVVCPDDDPPPPDD/DDPVVVVVVVVVCVLVVHPCVPPDPVRNVVSVVVVVVVVVVVVVVVVVVVVVVVVVVVVVVVVVVVVVVVVVVVVVPPPPPPPPCCVVVVVVVVVVPVPCVVVCPDDDPDPPDD

pLDDT: mean 77.38, std 24.93, range [27.7, 98.62]

Solvent-accessible surface area (backbone atoms only — not comparable to full-atom values): 13244 Å² total; per-residue (Å²): 128,54,69,67,55,52,52,51,53,52,51,51,35,49,64,53,37,36,87,57,86,83,56,48,66,69,55,49,50,52,51,49,52,50,51,50,53,8,50,49,42,44,49,51,49,48,50,50,53,50,49,53,51,50,51,52,51,52,53,52,51,51,52,50,50,52,52,51,52,54,55,51,55,60,54,68,69,42,71,68,69,77,70,64,67,50,56,62,56,45,49,55,48,51,62,64,51,67,65,79,72,70,78,73,77,68,74,79,73,71,77,72,80,122,129,53,68,66,56,52,52,51,52,50,52,52,34,49,65,54,36,36,88,55,86,83,55,49,67,70,56,49,50,53,50,49,51,49,50,50,53,9,49,49,43,43,50,52,50,48,51,50,53,50,50,53,51,50,51,53,51,52,52,50,51,51,53,51,50,52,52,50,52,52,54,50,56,60,52,70,70,42,72,67,71,76,73,66,68,50,58,61,56,45,50,53,46,49,59,63,49,66,60,79,71,68,76,72,77,67,75,80,73,74,77,73,81,122

InterPro domains:
  IPR002487 Transcription factor, K-box [PF01486] (1-75)
  IPR002487 Transcription factor, K-box [PS51297] (1-81)